Protein AF-A0A2E8H327-F1 (afdb_monomer)

Solvent-accessible surface area (backbone atoms only — not comparable to full-atom values): 10693 Å² total; per-residue (Å²): 87,37,30,34,28,35,49,50,24,67,76,55,77,66,47,61,82,95,78,70,57,65,51,62,40,60,39,72,96,78,55,37,32,22,38,46,54,34,49,52,43,49,68,71,33,84,46,74,40,55,36,37,25,28,28,58,66,37,70,60,56,49,58,66,39,56,86,71,74,58,49,77,44,82,29,92,54,34,88,62,20,52,13,49,41,49,30,47,35,63,71,66,51,61,91,75,48,43,26,41,30,44,36,54,34,51,31,61,61,47,51,49,65,59,53,36,52,46,51,54,51,34,72,78,36,61,81,28,32,35,31,38,23,41,96,93,40,78,35,50,46,42,33,35,16,45,91,45,50,68,63,51,56,66,43,62,47,70,44,61,70,64,65,54,52,67,74,41,46,93,42,51,46,78,42,84,48,100,53,74,24,28,74,44,62,56,59,33,57,67,45,46,56,54,65,72,74,108

Mean predicted aligned error: 4.11 Å

Sequence (198 aa):
MITAVLLAAGRSSRLGAAEDSKMLLPWGDADEPMVVGTVRRLLATAIDKVVVVIGHRADEVRCALAPTGVQVVLNPDFAHGLSTSIATGVRAAPEGTNGILFALADMPSVTTDTINRMCSTFAAHPSAIVAPVSRGRRGNPVLFSHGFRQQLLALEGDRGAGGLLARYAASVVEVEVDDDGIFTDVDTLQDYHKLRQS

Secondary structure (DSSP, 8-state):
-EEEEEEE----TTS-SSS--GGGSEETTTTEEHHHHHHHHHHTTT-SEEEEEEBTBHHHHHHHHGGG--EEEE-TTGGG-HHHHHHHHHHHSPTT--EEEEEETT-TT--HHHHHHHHHHHHH-TTSEEEEEETTEE-S-EEEEGGGHHHHHT--TT--THHHHHHTGGGEEEEE-S-GGGG----SHHHHHHHT--

Radius of gyration: 15.59 Å; Cα contacts (8 Å, |Δi|>4): 400; chains: 1; bounding box: 40×35×38 Å

pLDDT: mean 91.53, std 10.5, range [46.72, 98.75]

Structure (mmCIF, N/CA/C/O backbone):
data_AF-A0A2E8H327-F1
#
_entry.id   AF-A0A2E8H327-F1
#
loop_
_atom_site.group_PDB
_atom_site.id
_atom_site.type_symbol
_atom_site.label_atom_id
_atom_site.label_alt_id
_atom_site.label_comp_id
_atom_site.label_asym_id
_atom_site.label_entity_id
_atom_site.label_seq_id
_atom_site.pdbx_PDB_ins_code
_atom_site.Cartn_x
_atom_site.Cartn_y
_atom_site.Cartn_z
_atom_site.occupancy
_atom_site.B_iso_or_equiv
_atom_site.auth_seq_id
_atom_site.auth_comp_id
_atom_site.auth_asym_id
_atom_site.auth_atom_id
_atom_site.pdbx_PDB_model_num
ATOM 1 N N . MET A 1 1 ? -9.399 -9.228 10.620 1.00 95.88 1 MET A N 1
ATOM 2 C CA . MET A 1 1 ? -8.242 -9.359 9.720 1.00 95.88 1 MET A CA 1
ATOM 3 C C . MET A 1 1 ? -8.093 -8.099 8.878 1.00 95.88 1 MET A C 1
ATOM 5 O O . MET A 1 1 ? -9.088 -7.646 8.313 1.00 95.88 1 MET A O 1
ATOM 9 N N . ILE A 1 2 ? -6.887 -7.547 8.797 1.00 98.56 2 ILE A N 1
ATOM 10 C CA . ILE A 1 2 ? -6.496 -6.447 7.917 1.00 98.56 2 ILE A CA 1
ATOM 11 C C . ILE A 1 2 ? -5.597 -7.012 6.813 1.00 98.56 2 ILE A C 1
ATOM 13 O O . ILE A 1 2 ? -4.617 -7.706 7.078 1.00 98.56 2 ILE A O 1
ATOM 17 N N . THR A 1 3 ? -5.927 -6.712 5.560 1.00 98.75 3 THR A N 1
ATOM 18 C CA . THR A 1 3 ? -5.113 -7.077 4.395 1.00 98.75 3 THR A CA 1
ATOM 19 C C . THR A 1 3 ? -4.479 -5.822 3.817 1.00 98.75 3 THR A C 1
ATOM 21 O O . THR A 1 3 ? -5.191 -4.894 3.442 1.00 98.75 3 THR A O 1
ATOM 24 N N . ALA A 1 4 ? -3.155 -5.790 3.699 1.00 98.69 4 ALA A N 1
ATOM 25 C CA . ALA A 1 4 ? -2.484 -4.785 2.892 1.00 98.69 4 ALA A CA 1
ATOM 26 C C . ALA A 1 4 ? -2.516 -5.188 1.417 1.00 98.69 4 ALA A C 1
ATOM 28 O O . ALA A 1 4 ? -2.093 -6.283 1.049 1.00 98.69 4 ALA A O 1
ATOM 29 N N . VAL A 1 5 ? -2.998 -4.283 0.578 1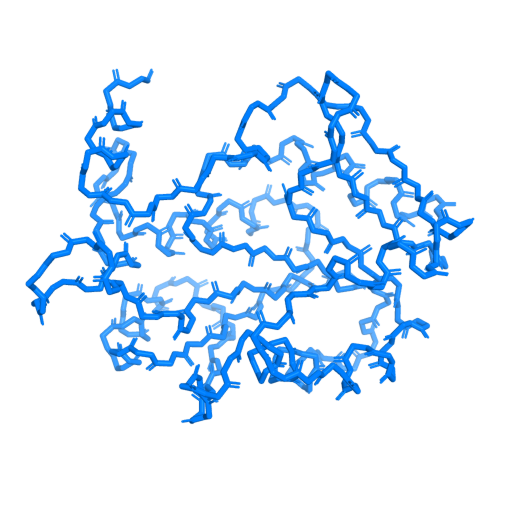.00 98.56 5 VAL A N 1
ATOM 30 C CA . VAL A 1 5 ? -2.863 -4.323 -0.872 1.00 98.56 5 VAL A CA 1
ATOM 31 C C . VAL A 1 5 ? -1.755 -3.345 -1.243 1.00 98.56 5 VAL A C 1
ATOM 33 O O . VAL A 1 5 ? -1.934 -2.129 -1.165 1.00 98.56 5 VAL A O 1
ATOM 36 N N . LEU A 1 6 ? -0.606 -3.882 -1.644 1.00 98.06 6 LEU A N 1
ATOM 37 C CA . LEU A 1 6 ? 0.512 -3.102 -2.150 1.00 98.06 6 LEU A CA 1
ATOM 38 C C . LEU A 1 6 ? 0.358 -2.905 -3.660 1.00 98.06 6 LEU A C 1
ATOM 40 O O . LEU A 1 6 ? 0.401 -3.866 -4.432 1.00 98.06 6 LEU A O 1
ATOM 44 N N . LEU A 1 7 ? 0.180 -1.657 -4.085 1.00 96.00 7 LEU A N 1
ATOM 45 C CA . LEU A 1 7 ? 0.048 -1.292 -5.491 1.00 96.00 7 LEU A CA 1
ATOM 46 C C . LEU A 1 7 ? 1.444 -1.098 -6.099 1.00 96.00 7 LEU A C 1
ATOM 48 O O . LEU A 1 7 ? 2.140 -0.134 -5.789 1.00 96.00 7 LEU A O 1
ATOM 52 N N . ALA A 1 8 ? 1.841 -2.032 -6.966 1.00 93.50 8 ALA A N 1
ATOM 53 C CA . ALA A 1 8 ? 3.155 -2.103 -7.613 1.00 93.50 8 ALA A CA 1
ATOM 54 C C . ALA A 1 8 ? 3.047 -2.278 -9.145 1.00 93.50 8 ALA A C 1
ATOM 56 O O . ALA A 1 8 ? 3.980 -2.726 -9.807 1.00 93.50 8 ALA A O 1
ATOM 57 N N . ALA A 1 9 ? 1.884 -1.959 -9.722 1.00 86.62 9 ALA A N 1
ATOM 58 C CA . ALA A 1 9 ? 1.586 -2.176 -11.139 1.00 86.62 9 ALA A CA 1
ATOM 59 C C . ALA A 1 9 ? 1.895 -0.967 -12.045 1.00 86.62 9 ALA A C 1
ATOM 61 O O . ALA A 1 9 ? 1.810 -1.082 -13.270 1.00 86.62 9 ALA A O 1
ATOM 62 N N . GLY A 1 10 ? 2.235 0.182 -11.450 1.00 80.12 10 GLY A N 1
ATOM 63 C CA . GLY A 1 10 ? 2.427 1.454 -12.146 1.00 80.12 10 GLY A CA 1
ATOM 64 C C . GLY A 1 10 ? 3.629 1.475 -13.096 1.00 80.12 10 GLY A C 1
ATOM 65 O O . GLY A 1 10 ? 4.630 0.790 -12.892 1.00 80.12 10 GLY A O 1
ATOM 66 N N . ARG A 1 11 ? 3.536 2.305 -14.141 1.00 71.06 11 ARG A N 1
ATOM 67 C CA . ARG A 1 11 ? 4.630 2.541 -15.097 1.00 71.06 11 ARG A CA 1
ATOM 68 C C . ARG A 1 11 ? 5.597 3.579 -14.526 1.00 71.06 11 ARG A C 1
ATOM 70 O O . ARG A 1 11 ? 5.170 4.646 -14.099 1.00 71.06 11 ARG A O 1
ATOM 77 N N . SER A 1 12 ? 6.898 3.318 -14.589 1.00 64.69 12 SER A N 1
ATOM 78 C CA . SER A 1 12 ? 7.964 4.250 -14.174 1.00 64.69 12 SER A CA 1
ATOM 79 C C . SER A 1 12 ? 8.231 5.351 -15.212 1.00 64.69 12 SER A C 1
ATOM 81 O O . SER A 1 12 ? 9.373 5.722 -15.459 1.00 64.69 12 SER A O 1
ATOM 83 N N . SER A 1 13 ? 7.184 5.876 -15.856 1.00 62.56 13 SER A N 1
ATOM 84 C CA . SER A 1 13 ? 7.289 6.747 -17.039 1.00 62.56 13 SER A CA 1
ATOM 85 C C . SER A 1 13 ? 8.073 8.044 -16.803 1.00 62.56 13 SER A C 1
ATOM 87 O O . SER A 1 13 ? 8.623 8.593 -17.754 1.00 62.56 13 SER A O 1
ATOM 89 N N . ARG A 1 14 ? 8.149 8.515 -15.552 1.00 62.28 14 ARG A N 1
ATOM 90 C CA . ARG A 1 14 ? 8.838 9.751 -15.142 1.00 62.28 14 ARG A CA 1
ATOM 91 C C . ARG A 1 14 ? 10.292 9.556 -14.686 1.00 62.28 14 ARG A C 1
ATOM 93 O O . ARG A 1 14 ? 11.009 10.542 -14.558 1.00 62.28 14 ARG A O 1
ATOM 100 N N . LEU A 1 15 ? 10.760 8.315 -14.520 1.00 58.22 15 LEU A N 1
ATOM 101 C CA . LEU A 1 15 ? 12.156 8.019 -14.161 1.00 58.22 15 LEU A CA 1
ATOM 102 C C . LEU A 1 15 ? 13.129 8.077 -15.351 1.00 58.22 15 LEU A C 1
ATOM 104 O O . LEU A 1 15 ? 14.334 8.075 -15.135 1.00 58.22 15 LEU A O 1
ATOM 108 N N . GLY A 1 16 ? 12.625 8.224 -16.582 1.00 47.22 16 GLY A N 1
ATOM 109 C CA . GLY A 1 16 ? 13.449 8.298 -17.791 1.00 47.22 16 GLY A CA 1
ATOM 110 C C . GLY A 1 16 ? 13.976 6.926 -18.239 1.00 47.22 16 GLY A C 1
ATOM 111 O O . GLY A 1 16 ? 14.383 6.108 -17.430 1.00 47.22 16 GLY A O 1
ATOM 112 N N . ALA A 1 17 ? 13.906 6.680 -19.551 1.00 46.72 17 ALA A N 1
ATOM 113 C CA . ALA A 1 17 ? 14.478 5.545 -20.291 1.00 46.72 17 ALA A CA 1
ATOM 114 C C . ALA A 1 17 ? 14.387 4.137 -19.645 1.00 46.72 17 ALA A C 1
ATOM 116 O O . ALA A 1 17 ? 15.373 3.552 -19.222 1.00 46.72 17 ALA A O 1
ATOM 117 N N . ALA A 1 18 ? 13.177 3.575 -19.698 1.00 46.72 18 ALA A N 1
ATOM 118 C CA . ALA A 1 18 ? 12.841 2.281 -20.316 1.00 46.72 18 ALA A CA 1
ATOM 119 C C . ALA A 1 18 ? 13.489 0.947 -19.875 1.00 46.72 18 ALA A C 1
ATOM 121 O O . ALA A 1 18 ? 12.934 -0.077 -20.271 1.00 46.72 18 ALA A O 1
ATOM 122 N N . GLU A 1 19 ? 14.549 0.894 -19.069 1.00 51.69 19 GLU A N 1
ATOM 123 C CA . GLU A 1 19 ? 15.178 -0.398 -18.733 1.00 51.69 19 GLU A CA 1
ATOM 124 C C . GLU A 1 19 ? 14.950 -0.858 -17.292 1.00 51.69 19 GLU A C 1
ATOM 126 O O . GLU A 1 19 ? 14.852 -2.063 -17.084 1.00 51.69 19 GLU A O 1
ATOM 131 N N . ASP A 1 20 ? 14.689 0.035 -16.326 1.00 58.75 20 ASP A N 1
ATOM 132 C CA . ASP A 1 20 ? 14.484 -0.333 -14.916 1.00 58.75 20 ASP A CA 1
ATOM 133 C C . ASP A 1 20 ? 13.106 0.066 -14.358 1.00 58.75 20 ASP A C 1
ATOM 135 O O . ASP A 1 20 ? 12.739 1.239 -14.292 1.00 58.75 20 ASP A O 1
ATOM 139 N N . SER A 1 21 ? 12.307 -0.928 -13.937 1.00 71.56 21 SER A N 1
ATOM 140 C CA . SER A 1 21 ? 11.115 -0.671 -13.122 1.00 71.56 21 SER A CA 1
ATOM 141 C C . SER A 1 21 ? 11.558 -0.084 -11.791 1.00 71.56 21 SER A C 1
ATOM 143 O O . SER A 1 21 ? 12.379 -0.673 -11.093 1.00 71.56 21 SER A O 1
ATOM 145 N N . LYS A 1 22 ? 10.951 1.035 -11.389 1.00 80.12 22 LYS A N 1
ATOM 146 C CA . LYS A 1 22 ? 11.223 1.697 -10.102 1.00 80.12 22 LYS A CA 1
ATOM 147 C C . LYS A 1 22 ? 11.066 0.769 -8.898 1.00 80.12 22 LYS A C 1
ATOM 149 O O . LYS A 1 22 ? 11.746 0.928 -7.895 1.00 80.12 22 LYS A O 1
ATOM 154 N N . MET A 1 23 ? 10.203 -0.237 -9.042 1.00 86.44 23 MET A N 1
ATOM 155 C CA . MET A 1 23 ? 9.978 -1.301 -8.064 1.00 86.44 23 MET A CA 1
ATOM 156 C C . MET A 1 23 ? 11.239 -2.136 -7.794 1.00 86.44 23 MET A C 1
ATOM 158 O O . MET A 1 23 ? 11.372 -2.699 -6.710 1.00 86.44 23 MET A O 1
ATOM 162 N N . LEU A 1 24 ? 12.132 -2.233 -8.783 1.00 89.25 24 LEU A N 1
ATOM 163 C CA . LEU A 1 24 ? 13.354 -3.036 -8.764 1.00 89.25 24 LEU A CA 1
ATOM 164 C C . LEU A 1 24 ? 14.605 -2.231 -8.399 1.00 89.25 24 LEU A C 1
ATOM 166 O O . LEU A 1 24 ? 15.667 -2.826 -8.238 1.00 89.25 24 LEU A O 1
ATOM 170 N N . LEU A 1 25 ? 14.492 -0.909 -8.234 1.00 89.19 25 LEU A N 1
ATOM 171 C CA . LEU A 1 25 ? 15.620 -0.096 -7.788 1.00 89.19 25 LEU A CA 1
ATOM 172 C C . LEU A 1 25 ? 16.037 -0.508 -6.364 1.00 89.19 25 LEU A C 1
ATOM 174 O O . LEU A 1 25 ? 15.155 -0.671 -5.514 1.00 89.19 25 LEU A O 1
ATOM 178 N N . PRO A 1 26 ? 17.348 -0.647 -6.086 1.00 88.94 26 PRO A N 1
ATOM 179 C CA . PRO A 1 26 ? 17.857 -0.914 -4.742 1.00 88.94 26 PRO A CA 1
ATOM 180 C C . PRO A 1 26 ? 17.402 0.158 -3.752 1.00 88.94 26 PRO A C 1
ATOM 182 O O . PRO A 1 26 ? 17.466 1.343 -4.069 1.00 88.94 26 PRO A O 1
ATOM 185 N N . TRP A 1 27 ? 16.962 -0.205 -2.555 1.00 85.62 27 TRP A N 1
ATOM 186 C CA . TRP A 1 27 ? 16.473 0.749 -1.566 1.00 85.62 27 TRP A CA 1
ATOM 187 C C . TRP A 1 27 ? 16.961 0.434 -0.153 1.00 85.62 27 TRP A C 1
ATOM 189 O O . TRP A 1 27 ? 16.906 -0.710 0.300 1.00 85.62 27 TRP A O 1
ATOM 199 N N . GLY A 1 28 ? 17.341 1.488 0.576 1.00 78.88 28 GLY A N 1
ATOM 200 C CA . GLY A 1 28 ? 17.875 1.394 1.934 1.00 78.88 28 GLY A CA 1
ATOM 201 C C . GLY A 1 28 ? 19.244 0.712 1.995 1.00 78.88 28 GLY A C 1
ATOM 202 O O . GLY A 1 28 ? 19.862 0.427 0.972 1.00 78.88 28 GLY A O 1
ATOM 203 N N . ASP A 1 29 ? 19.703 0.427 3.212 1.00 75.62 29 ASP A N 1
ATOM 204 C CA . ASP A 1 29 ? 21.065 -0.072 3.460 1.00 75.62 29 ASP A CA 1
ATOM 205 C C . ASP A 1 29 ? 21.315 -1.498 2.952 1.00 75.62 29 ASP A C 1
ATOM 207 O O . ASP A 1 29 ? 22.456 -1.902 2.749 1.00 75.62 29 ASP A O 1
ATOM 211 N N . ALA A 1 30 ? 20.249 -2.277 2.754 1.00 76.50 30 ALA A N 1
ATOM 212 C CA . ALA A 1 30 ? 20.338 -3.650 2.267 1.00 76.50 30 ALA A CA 1
ATOM 213 C C . ALA A 1 30 ? 20.465 -3.748 0.734 1.00 76.50 30 ALA A C 1
ATOM 215 O O . ALA A 1 30 ? 20.603 -4.860 0.226 1.00 76.50 30 ALA A O 1
ATOM 216 N N . ASP A 1 31 ? 20.367 -2.619 0.011 1.00 83.00 31 ASP A N 1
ATOM 217 C CA . ASP A 1 31 ? 20.338 -2.545 -1.459 1.00 83.00 31 ASP A CA 1
ATOM 218 C C . ASP A 1 31 ? 19.338 -3.544 -2.097 1.00 83.00 31 ASP A C 1
ATOM 220 O O . ASP A 1 31 ? 19.520 -4.041 -3.210 1.00 83.00 31 ASP A O 1
ATOM 224 N N . GLU A 1 32 ? 18.239 -3.844 -1.397 1.00 88.00 32 GLU A N 1
ATOM 225 C CA . GLU A 1 32 ? 17.199 -4.742 -1.899 1.00 88.00 32 GLU A CA 1
ATOM 226 C C . GLU A 1 32 ? 16.202 -4.004 -2.801 1.00 88.00 32 GLU A C 1
ATOM 228 O O . GLU A 1 32 ? 16.008 -2.799 -2.629 1.00 88.00 32 GLU A O 1
ATOM 233 N N . PRO A 1 33 ? 15.513 -4.691 -3.733 1.00 92.62 33 PRO A N 1
ATOM 234 C CA . PRO A 1 33 ? 14.479 -4.061 -4.547 1.00 92.62 33 PRO A CA 1
ATOM 235 C C . PRO A 1 33 ? 13.445 -3.322 -3.689 1.00 92.62 33 PRO A C 1
ATOM 237 O O . PRO A 1 33 ? 12.890 -3.897 -2.751 1.00 92.62 33 PRO A 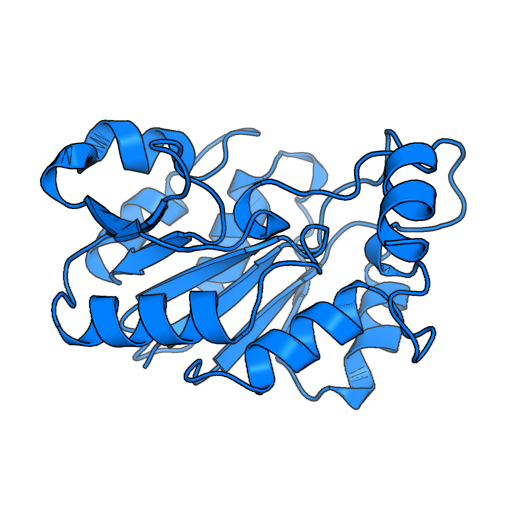O 1
ATOM 240 N N . MET A 1 34 ? 13.139 -2.071 -4.036 1.00 91.62 34 MET A N 1
ATOM 241 C CA . MET A 1 34 ? 12.208 -1.204 -3.303 1.00 91.62 34 MET A CA 1
ATOM 242 C C . MET A 1 34 ? 10.889 -1.903 -2.949 1.00 91.62 34 MET A C 1
ATOM 244 O O . MET A 1 34 ? 10.427 -1.830 -1.811 1.00 91.62 34 MET A O 1
ATOM 248 N N . VAL A 1 35 ? 10.311 -2.646 -3.897 1.00 94.06 35 VAL A N 1
ATOM 249 C CA . VAL A 1 35 ? 9.068 -3.399 -3.679 1.00 94.06 35 VAL A CA 1
ATOM 250 C C . VAL A 1 35 ? 9.211 -4.472 -2.593 1.00 94.06 35 VAL A C 1
ATOM 252 O O . VAL A 1 35 ? 8.286 -4.679 -1.810 1.00 94.06 35 VAL A O 1
ATOM 255 N N . VAL A 1 36 ? 10.372 -5.127 -2.505 1.00 95.12 36 VAL A N 1
ATOM 256 C CA . VAL A 1 36 ? 10.672 -6.154 -1.496 1.00 95.12 36 VAL A CA 1
ATOM 257 C C . VAL A 1 36 ? 10.812 -5.506 -0.122 1.00 95.12 36 VAL A C 1
ATOM 259 O O . VAL A 1 36 ? 10.195 -5.983 0.832 1.00 95.12 36 VAL A O 1
ATOM 262 N N . GLY A 1 37 ? 11.535 -4.386 -0.031 1.00 93.12 37 GLY A N 1
ATOM 263 C CA . GLY A 1 37 ? 11.671 -3.630 1.215 1.00 93.12 37 GLY A CA 1
ATOM 264 C C . GLY A 1 37 ? 10.324 -3.142 1.753 1.00 93.12 37 GLY A C 1
ATOM 265 O O . GLY A 1 37 ? 10.021 -3.320 2.934 1.00 93.12 37 GLY A O 1
ATOM 266 N N . THR A 1 38 ? 9.460 -2.611 0.883 1.00 94.50 38 THR A N 1
ATOM 267 C CA . THR A 1 38 ? 8.103 -2.189 1.266 1.00 94.50 38 THR A CA 1
ATOM 268 C C . THR A 1 38 ? 7.242 -3.372 1.723 1.00 94.50 38 THR A C 1
ATOM 270 O O . THR A 1 38 ? 6.543 -3.271 2.732 1.00 94.50 38 THR A O 1
ATOM 273 N N . VAL A 1 39 ? 7.326 -4.530 1.055 1.00 96.94 39 VAL A N 1
ATOM 274 C CA . VAL A 1 39 ? 6.646 -5.756 1.510 1.00 96.94 39 VAL A CA 1
ATOM 275 C C . VAL A 1 39 ? 7.137 -6.194 2.887 1.00 96.94 39 VAL A C 1
ATOM 277 O O . VAL A 1 39 ? 6.319 -6.491 3.754 1.00 96.94 39 VAL A O 1
ATOM 280 N N . ARG A 1 40 ? 8.453 -6.214 3.121 1.00 95.25 40 ARG A N 1
ATOM 281 C CA . ARG A 1 40 ? 9.018 -6.601 4.421 1.00 95.25 40 ARG A CA 1
ATOM 282 C C . ARG A 1 40 ? 8.577 -5.667 5.539 1.00 95.25 40 ARG A C 1
ATOM 284 O O . ARG A 1 40 ? 8.242 -6.149 6.617 1.00 95.25 40 ARG A O 1
ATOM 291 N N . ARG A 1 41 ? 8.500 -4.358 5.277 1.00 94.62 41 ARG A N 1
ATOM 292 C CA . ARG A 1 41 ? 7.929 -3.392 6.228 1.00 94.62 41 ARG A CA 1
ATOM 293 C C . ARG A 1 41 ? 6.476 -3.715 6.556 1.00 94.62 41 ARG A C 1
ATOM 295 O O . ARG A 1 41 ? 6.138 -3.768 7.730 1.00 94.62 41 ARG A O 1
ATOM 302 N N . LEU A 1 42 ? 5.638 -4.000 5.557 1.00 97.75 42 LEU A N 1
ATOM 303 C CA . LEU A 1 42 ? 4.248 -4.406 5.798 1.00 97.75 42 LEU A CA 1
ATOM 304 C C . LEU A 1 42 ? 4.162 -5.699 6.626 1.00 97.75 42 LEU A C 1
ATOM 306 O O . LEU A 1 42 ? 3.369 -5.770 7.559 1.00 97.75 42 LEU A O 1
ATOM 310 N N . LEU A 1 43 ? 5.001 -6.697 6.338 1.00 97.75 43 LEU A N 1
ATOM 311 C CA . LEU A 1 43 ? 5.050 -7.956 7.093 1.00 97.75 43 LEU A CA 1
ATOM 312 C C . LEU A 1 43 ? 5.537 -7.785 8.543 1.00 97.75 43 LEU A C 1
ATOM 314 O O . LEU A 1 43 ? 5.229 -8.620 9.386 1.00 97.75 43 LEU A O 1
ATOM 318 N N . ALA A 1 44 ? 6.273 -6.714 8.842 1.00 97.25 44 ALA A N 1
ATOM 319 C CA . ALA A 1 44 ? 6.751 -6.380 10.184 1.00 97.25 44 ALA A CA 1
ATOM 320 C C . ALA A 1 44 ? 5.735 -5.567 11.018 1.00 97.25 44 ALA A C 1
ATOM 322 O O . ALA A 1 44 ? 6.091 -5.003 12.054 1.00 97.25 44 ALA A O 1
ATOM 323 N N . THR A 1 45 ? 4.480 -5.469 10.571 1.00 98.38 45 THR A N 1
ATOM 324 C CA . THR A 1 45 ? 3.411 -4.699 11.233 1.00 98.38 45 THR A CA 1
ATOM 325 C C . THR A 1 45 ? 2.259 -5.604 11.670 1.00 98.38 45 THR A C 1
ATOM 327 O O . THR A 1 45 ? 2.270 -6.807 11.434 1.00 98.38 45 THR A O 1
ATOM 330 N N . ALA A 1 46 ? 1.223 -5.020 12.273 1.00 97.94 46 ALA A N 1
ATOM 331 C CA . ALA A 1 46 ? -0.022 -5.697 12.641 1.00 97.94 46 ALA A CA 1
ATOM 332 C C . ALA A 1 46 ? -0.916 -6.098 11.440 1.00 97.94 46 ALA A C 1
ATOM 334 O O . ALA A 1 46 ? -2.081 -6.449 11.627 1.00 97.94 46 ALA A O 1
ATOM 335 N N . ILE A 1 47 ? -0.409 -6.023 10.205 1.00 98.50 47 ILE A N 1
ATOM 336 C CA . ILE A 1 47 ? -1.097 -6.499 9.003 1.00 98.50 47 ILE A CA 1
ATOM 337 C C . ILE A 1 47 ? -1.087 -8.032 8.968 1.00 98.50 47 ILE A C 1
ATOM 339 O O . ILE A 1 47 ? -0.036 -8.661 9.016 1.00 98.50 47 ILE A O 1
ATOM 343 N N . ASP A 1 48 ? -2.259 -8.644 8.796 1.00 98.38 48 ASP A N 1
ATOM 344 C CA . ASP A 1 48 ? -2.389 -10.106 8.795 1.00 98.38 48 ASP A CA 1
ATOM 345 C C . ASP A 1 48 ? -1.991 -10.750 7.457 1.00 98.38 48 ASP A C 1
ATOM 347 O O . ASP A 1 48 ? -1.535 -11.897 7.403 1.00 98.38 48 ASP A O 1
ATOM 351 N N . LYS A 1 49 ? -2.248 -10.050 6.344 1.00 98.19 49 LYS A N 1
ATOM 352 C CA . LYS A 1 49 ? -2.024 -10.543 4.977 1.00 98.19 49 LYS A CA 1
ATOM 353 C C . LYS A 1 49 ? -1.521 -9.432 4.074 1.00 98.19 49 LYS A C 1
ATOM 355 O O . LYS A 1 49 ? -2.055 -8.329 4.102 1.00 98.19 49 LYS A O 1
ATOM 360 N N . VAL A 1 50 ? -0.561 -9.756 3.213 1.00 98.69 50 VAL A N 1
ATOM 361 C CA . VAL A 1 50 ? -0.052 -8.853 2.176 1.00 98.69 50 VAL A CA 1
ATOM 362 C C . VAL A 1 50 ? -0.359 -9.447 0.804 1.00 98.69 50 VAL A C 1
ATOM 364 O O . VAL A 1 50 ? -0.001 -10.589 0.513 1.00 98.69 50 VAL A O 1
ATOM 367 N N . VAL A 1 51 ? -1.029 -8.656 -0.028 1.00 98.69 51 VAL A N 1
ATOM 368 C CA . VAL A 1 51 ? -1.290 -8.924 -1.442 1.00 98.69 51 VAL A CA 1
ATOM 369 C C . VAL A 1 51 ? -0.570 -7.859 -2.254 1.00 98.69 51 VAL A C 1
ATOM 371 O O . VAL A 1 51 ? -0.812 -6.669 -2.067 1.00 98.69 51 VAL A O 1
ATOM 374 N N . VAL A 1 52 ? 0.294 -8.266 -3.177 1.00 98.50 52 VAL A N 1
ATOM 375 C CA . VAL A 1 52 ? 0.996 -7.350 -4.079 1.00 98.50 52 VAL A CA 1
ATOM 376 C C . VAL A 1 52 ? 0.356 -7.413 -5.456 1.00 98.50 52 VAL A C 1
ATOM 378 O O . VAL A 1 52 ? 0.284 -8.480 -6.068 1.00 98.50 52 VAL A O 1
ATOM 381 N N . VAL A 1 53 ? -0.109 -6.267 -5.946 1.00 98.12 53 VAL A N 1
ATOM 382 C CA . VAL A 1 53 ? -0.670 -6.128 -7.292 1.00 98.12 53 VAL A CA 1
ATOM 383 C C . VAL A 1 53 ? 0.425 -5.633 -8.225 1.00 98.12 53 VAL A C 1
ATOM 385 O O . VAL A 1 53 ? 0.906 -4.511 -8.077 1.00 98.12 53 VAL A O 1
ATOM 388 N N . ILE A 1 54 ? 0.800 -6.465 -9.190 1.00 96.62 54 ILE A N 1
ATOM 389 C CA . ILE A 1 54 ? 1.860 -6.193 -10.168 1.00 96.62 54 ILE A CA 1
ATOM 390 C C . ILE A 1 54 ? 1.272 -5.988 -11.567 1.00 96.62 54 ILE A C 1
ATOM 392 O O . ILE A 1 54 ? 0.151 -6.407 -11.846 1.00 96.62 54 ILE A O 1
ATOM 396 N N . GLY A 1 55 ? 2.029 -5.348 -12.456 1.00 93.38 55 GLY A N 1
ATOM 397 C CA . GLY A 1 55 ? 1.594 -5.027 -13.817 1.00 93.38 55 GLY A CA 1
ATOM 398 C C . GLY A 1 55 ? 2.794 -4.873 -14.738 1.00 93.38 55 GLY A C 1
ATOM 399 O O . GLY A 1 55 ? 3.284 -5.851 -15.298 1.00 93.38 55 GL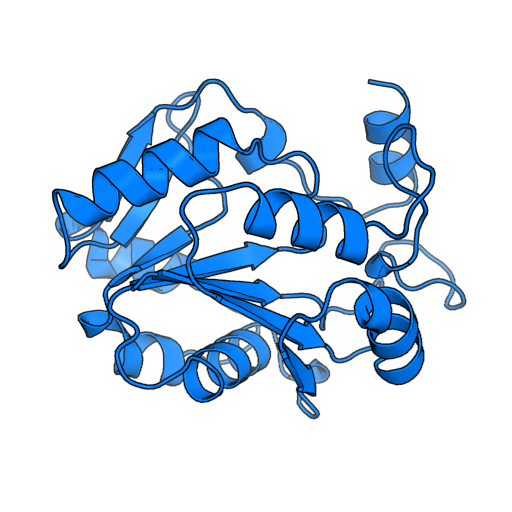Y A O 1
ATOM 400 N N . HIS A 1 56 ? 3.313 -3.655 -14.867 1.00 89.19 56 HIS A N 1
ATOM 401 C CA . HIS A 1 56 ? 4.525 -3.416 -15.648 1.00 89.19 56 HIS A CA 1
ATOM 402 C C . HIS A 1 56 ? 5.718 -4.263 -15.146 1.00 89.19 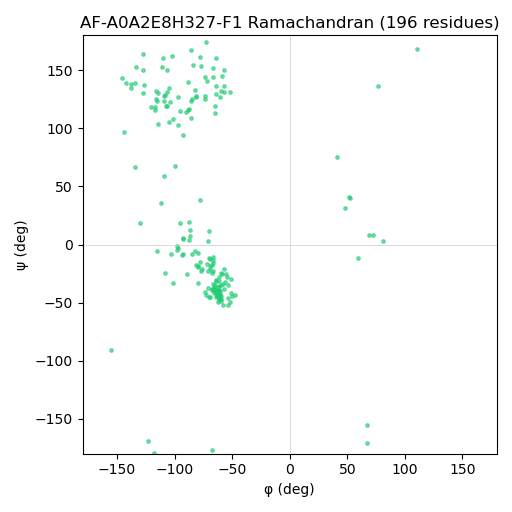56 HIS A C 1
ATOM 404 O O . HIS A 1 56 ? 5.989 -4.294 -13.947 1.00 89.19 56 HIS A O 1
ATOM 410 N N . ARG A 1 57 ? 6.419 -4.953 -16.064 1.00 89.62 57 ARG A N 1
ATOM 411 C CA . ARG A 1 57 ? 7.522 -5.900 -15.771 1.00 89.62 57 ARG A CA 1
ATOM 412 C C . ARG A 1 57 ? 7.153 -6.971 -14.730 1.00 89.62 57 ARG A C 1
ATOM 414 O O . ARG A 1 57 ? 7.945 -7.306 -13.852 1.00 89.62 57 ARG A O 1
ATOM 421 N N . ALA A 1 58 ? 5.931 -7.500 -14.825 1.00 92.69 58 ALA A N 1
ATOM 422 C CA . ALA A 1 58 ? 5.367 -8.440 -13.860 1.00 92.69 58 ALA A CA 1
ATOM 423 C C . ALA A 1 58 ? 6.277 -9.630 -13.518 1.00 92.69 58 ALA A C 1
ATOM 425 O O . ALA A 1 58 ? 6.400 -9.961 -12.343 1.00 92.69 58 ALA A O 1
ATOM 426 N N . ASP A 1 59 ? 6.914 -10.265 -14.503 1.00 93.88 59 ASP A N 1
ATOM 427 C CA . ASP A 1 59 ? 7.729 -11.465 -14.262 1.00 93.88 59 ASP A CA 1
ATOM 428 C C . ASP A 1 59 ? 8.950 -11.168 -13.386 1.00 93.88 59 ASP A C 1
ATOM 430 O O . ASP A 1 59 ? 9.261 -11.915 -12.460 1.00 93.88 59 ASP A O 1
ATOM 434 N N . GLU A 1 60 ? 9.591 -10.027 -13.611 1.00 93.56 60 GLU A N 1
ATOM 435 C CA . GLU A 1 60 ? 10.781 -9.606 -12.875 1.00 93.56 60 GLU A CA 1
ATOM 436 C C . GLU A 1 60 ? 10.426 -9.170 -11.454 1.00 93.56 60 GLU A C 1
ATOM 438 O O . GLU A 1 60 ? 11.059 -9.596 -10.487 1.00 93.56 60 GLU A O 1
ATOM 443 N N . 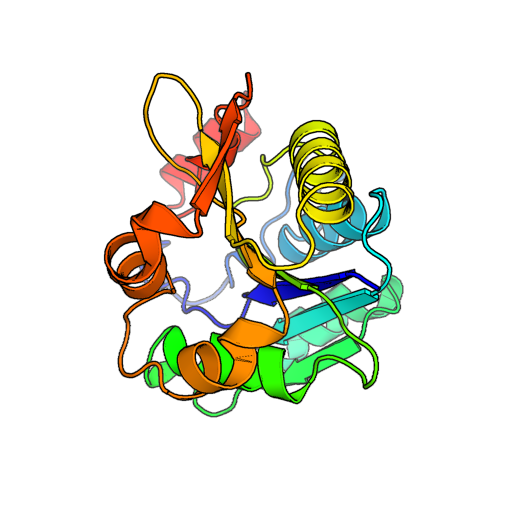VAL A 1 61 ? 9.343 -8.398 -11.309 1.00 94.06 61 VAL A N 1
ATOM 444 C CA . VAL A 1 61 ? 8.805 -8.016 -9.996 1.00 94.06 61 VAL A CA 1
ATOM 445 C C . VAL A 1 61 ? 8.354 -9.254 -9.216 1.00 94.06 61 VAL A C 1
ATOM 447 O O . VAL A 1 61 ? 8.632 -9.369 -8.023 1.00 94.06 61 VAL A O 1
ATOM 450 N N . ARG A 1 62 ? 7.715 -10.226 -9.876 1.00 96.31 62 ARG A N 1
ATOM 451 C CA . ARG A 1 62 ? 7.332 -11.505 -9.265 1.00 96.31 62 ARG A CA 1
ATOM 452 C C . ARG A 1 62 ? 8.556 -12.291 -8.802 1.00 96.31 62 ARG A C 1
ATOM 454 O O . ARG A 1 62 ? 8.531 -12.818 -7.693 1.00 96.31 62 ARG A O 1
ATOM 461 N N . CYS A 1 63 ? 9.604 -12.360 -9.620 1.00 96.00 63 CYS A N 1
ATOM 462 C CA . CYS A 1 63 ? 10.851 -13.036 -9.268 1.00 96.00 63 CYS A CA 1
ATOM 463 C C . CYS A 1 63 ? 11.495 -12.403 -8.027 1.00 96.00 63 CYS A C 1
ATOM 465 O O . CYS A 1 63 ? 11.849 -13.119 -7.092 1.00 96.00 63 CYS A O 1
ATOM 467 N N . ALA A 1 64 ? 11.573 -11.070 -7.976 1.00 95.00 64 ALA A N 1
ATOM 468 C CA . ALA A 1 64 ? 12.099 -10.343 -6.821 1.00 95.00 64 ALA A CA 1
ATOM 469 C C . ALA A 1 64 ? 11.272 -10.581 -5.544 1.00 95.00 64 ALA A C 1
ATOM 471 O O . ALA A 1 64 ? 11.827 -10.673 -4.452 1.00 95.00 64 ALA A O 1
ATOM 472 N N . LEU A 1 65 ? 9.948 -10.713 -5.671 1.00 96.75 65 LEU A N 1
ATOM 473 C CA . LEU A 1 65 ? 9.034 -10.931 -4.547 1.00 96.75 65 LEU A CA 1
ATOM 474 C C . LEU A 1 65 ? 8.982 -12.377 -4.047 1.00 96.75 65 LEU A C 1
ATOM 476 O O . LEU A 1 65 ? 8.546 -12.591 -2.915 1.00 96.75 65 LEU A O 1
ATOM 480 N N . ALA A 1 66 ? 9.416 -13.365 -4.834 1.00 96.69 66 ALA A N 1
ATOM 481 C CA . ALA A 1 66 ? 9.310 -14.782 -4.480 1.00 96.69 66 ALA A CA 1
ATOM 482 C C . ALA A 1 66 ? 9.853 -15.129 -3.071 1.00 96.69 66 ALA A C 1
ATOM 484 O O . ALA A 1 66 ? 9.160 -15.844 -2.343 1.00 96.69 66 ALA A O 1
ATOM 485 N N . PRO A 1 67 ? 11.000 -14.582 -2.607 1.00 95.75 67 PRO A N 1
ATOM 486 C CA . PRO A 1 67 ? 11.524 -14.860 -1.267 1.00 95.75 67 PRO A CA 1
ATOM 487 C C . PRO A 1 67 ? 10.662 -14.325 -0.112 1.00 95.75 67 PRO A C 1
ATOM 489 O O . PRO A 1 67 ? 10.864 -14.726 1.029 1.00 95.75 67 PRO A O 1
ATOM 492 N N . THR A 1 68 ? 9.726 -13.405 -0.372 1.00 96.38 68 THR A N 1
ATOM 493 C CA . THR A 1 68 ? 8.871 -12.809 0.673 1.00 96.38 68 THR A CA 1
ATOM 494 C C . THR A 1 68 ? 7.680 -13.690 1.057 1.00 96.38 68 THR A C 1
ATOM 496 O O . THR A 1 68 ? 7.075 -13.468 2.102 1.00 96.38 68 THR A O 1
ATOM 499 N N . GLY A 1 69 ? 7.318 -14.670 0.219 1.00 96.56 69 GLY A N 1
ATOM 500 C CA . GLY A 1 69 ? 6.188 -15.576 0.461 1.00 96.56 69 GLY A CA 1
ATOM 501 C C . GLY A 1 69 ? 4.797 -14.929 0.393 1.00 96.56 69 GLY A C 1
ATOM 502 O O . GLY A 1 69 ? 3.810 -15.578 0.739 1.00 96.56 69 GLY A O 1
ATOM 503 N N . VAL A 1 70 ? 4.688 -13.667 -0.036 1.00 98.00 70 VAL A N 1
ATOM 504 C CA . VAL A 1 70 ? 3.400 -12.962 -0.137 1.00 98.00 70 VAL A CA 1
ATOM 505 C C . VAL A 1 70 ? 2.606 -13.369 -1.375 1.00 98.00 70 VAL A C 1
ATOM 507 O O . VAL A 1 70 ? 3.145 -13.877 -2.359 1.00 98.00 70 VAL A O 1
ATOM 510 N N . GLN A 1 71 ? 1.301 -13.099 -1.356 1.00 98.06 71 GLN A N 1
ATOM 511 C CA . GLN A 1 71 ? 0.444 -13.325 -2.513 1.00 98.06 71 GLN A CA 1
ATOM 512 C C . GLN A 1 71 ? 0.712 -12.257 -3.580 1.00 98.06 71 GLN A C 1
ATOM 514 O O . GLN A 1 71 ? 0.579 -11.065 -3.314 1.00 98.06 71 GLN A O 1
ATOM 519 N N . VAL A 1 72 ? 1.037 -12.680 -4.803 1.00 98.44 72 VAL A N 1
ATOM 520 C CA . VAL A 1 72 ? 1.329 -11.777 -5.929 1.00 98.44 72 VAL A CA 1
ATOM 521 C C . VAL A 1 72 ? 0.309 -11.975 -7.047 1.00 98.44 72 VAL A C 1
ATOM 523 O O . VAL A 1 72 ? 0.240 -13.051 -7.648 1.00 98.44 72 VAL A O 1
ATOM 526 N N . VAL A 1 73 ? -0.446 -10.923 -7.365 1.00 98.25 73 VAL A N 1
ATOM 527 C CA . VAL A 1 73 ? -1.529 -10.943 -8.358 1.00 98.25 73 VAL A CA 1
ATOM 528 C C . VAL A 1 73 ? -1.210 -10.013 -9.520 1.00 98.25 73 VAL A C 1
ATOM 530 O O . VAL A 1 73 ? -0.821 -8.865 -9.325 1.00 98.25 73 VAL A O 1
ATOM 533 N N . LEU A 1 74 ? -1.383 -10.519 -10.741 1.00 97.69 74 LEU A N 1
ATOM 534 C CA . LEU A 1 74 ? -1.217 -9.738 -11.962 1.00 97.69 74 LEU A CA 1
ATOM 535 C C . LEU A 1 74 ? -2.482 -8.920 -12.241 1.00 97.69 74 LEU A C 1
ATOM 537 O O . LEU A 1 74 ? -3.571 -9.483 -12.317 1.00 97.69 74 LEU A O 1
ATOM 541 N N . ASN A 1 75 ? -2.320 -7.616 -12.448 1.00 96.88 75 ASN A N 1
ATOM 542 C CA . ASN A 1 75 ? -3.317 -6.765 -13.080 1.00 96.88 75 ASN A CA 1
ATOM 543 C C . ASN A 1 75 ? -2.963 -6.615 -14.573 1.00 96.88 75 ASN A C 1
ATOM 545 O O . ASN A 1 75 ? -2.047 -5.851 -14.887 1.00 96.88 75 ASN A O 1
ATOM 549 N N . PRO A 1 76 ? -3.650 -7.310 -15.497 1.00 93.00 76 PRO A N 1
ATOM 550 C CA . PRO A 1 76 ? -3.396 -7.159 -16.931 1.00 93.00 76 PRO A CA 1
ATOM 551 C C . PRO A 1 76 ? -3.807 -5.770 -17.449 1.00 93.00 76 PRO A C 1
ATOM 553 O O . PRO A 1 76 ? -3.230 -5.277 -18.414 1.00 93.00 76 PRO A O 1
ATOM 556 N N . ASP A 1 77 ? -4.742 -5.109 -16.765 1.00 92.44 77 ASP A N 1
ATOM 557 C CA . ASP A 1 77 ? -5.332 -3.827 -17.151 1.00 92.44 77 ASP A CA 1
ATOM 558 C C . ASP A 1 77 ? -4.642 -2.624 -16.495 1.00 92.44 77 ASP A C 1
ATOM 560 O O . ASP A 1 77 ? -5.198 -1.528 -16.469 1.00 92.44 77 ASP A O 1
ATOM 564 N N . PHE A 1 78 ? -3.417 -2.787 -15.978 1.00 88.00 78 PHE A N 1
ATOM 565 C CA . PHE A 1 78 ? -2.692 -1.730 -15.255 1.00 88.00 78 PHE A CA 1
ATOM 566 C C . PHE A 1 78 ? -2.537 -0.423 -16.050 1.00 88.00 78 PHE A C 1
ATOM 568 O O . PHE A 1 78 ? -2.413 0.650 -15.463 1.00 88.00 78 PHE A O 1
ATOM 575 N N . ALA A 1 79 ? -2.558 -0.499 -17.384 1.00 87.31 79 ALA A N 1
ATOM 576 C CA . ALA A 1 79 ? -2.490 0.659 -18.269 1.00 87.31 79 ALA A CA 1
ATOM 577 C C . ALA A 1 79 ? -3.777 1.511 -18.280 1.00 87.31 79 ALA A C 1
ATOM 579 O O . ALA A 1 79 ? -3.724 2.662 -18.704 1.00 87.31 79 ALA A O 1
ATOM 580 N N . HIS A 1 80 ? -4.908 0.982 -17.800 1.00 87.31 80 HIS A N 1
ATOM 581 C CA . HIS A 1 80 ? -6.200 1.678 -17.733 1.00 87.31 80 HIS A CA 1
ATOM 582 C C . HIS A 1 80 ? -6.387 2.510 -16.446 1.00 87.31 80 HIS A C 1
ATOM 584 O O . HIS A 1 80 ? -7.463 3.063 -16.214 1.00 87.31 80 HIS A O 1
ATOM 590 N N . GLY A 1 81 ? -5.341 2.630 -15.621 1.00 87.12 81 GLY A N 1
ATOM 591 C CA . GLY A 1 81 ? -5.287 3.529 -14.466 1.00 87.12 81 GLY A CA 1
ATOM 592 C C . GLY A 1 81 ? -5.306 2.821 -13.113 1.00 87.12 81 GLY A C 1
ATOM 593 O O . GLY A 1 81 ? -5.578 1.619 -13.006 1.00 87.12 81 GLY A O 1
ATOM 594 N N . LEU A 1 82 ? -5.017 3.588 -12.056 1.00 90.38 82 LEU A N 1
ATOM 595 C CA . LEU A 1 82 ? -4.873 3.088 -10.683 1.00 90.38 82 LEU A CA 1
ATOM 596 C C . LEU A 1 82 ? -6.102 2.317 -10.164 1.00 90.38 82 LEU A C 1
ATOM 598 O O . LEU A 1 82 ? -5.946 1.353 -9.406 1.00 90.38 82 LEU A O 1
ATOM 602 N N . SER A 1 83 ? -7.311 2.683 -10.604 1.00 93.75 83 SER A N 1
ATOM 603 C CA . SER A 1 83 ? -8.562 2.014 -10.211 1.00 93.75 83 SER A CA 1
ATOM 604 C C . SER A 1 83 ? -8.569 0.513 -10.522 1.00 93.75 83 SER A C 1
ATOM 606 O O . SER A 1 83 ? -9.009 -0.283 -9.692 1.00 93.75 83 SER A O 1
ATOM 608 N N . THR A 1 84 ? -7.998 0.092 -11.655 1.00 95.12 84 THR A N 1
ATOM 609 C CA . THR A 1 84 ? -7.908 -1.332 -12.028 1.00 95.12 84 THR A CA 1
ATOM 610 C C . THR A 1 84 ? -7.018 -2.123 -11.071 1.00 95.12 84 THR A C 1
ATOM 612 O O . THR A 1 84 ? -7.318 -3.271 -10.734 1.00 95.12 84 THR A O 1
ATOM 615 N N . SER A 1 85 ? -5.956 -1.492 -10.562 1.00 95.88 85 SER A N 1
ATOM 616 C CA . SER A 1 85 ? -5.039 -2.107 -9.599 1.00 95.88 85 SER A CA 1
ATOM 617 C C . SER A 1 85 ? -5.687 -2.214 -8.221 1.00 95.88 85 SER A C 1
ATOM 619 O O . SER A 1 85 ? -5.593 -3.261 -7.581 1.00 95.88 85 SER A O 1
ATOM 621 N N . ILE A 1 86 ? -6.426 -1.178 -7.805 1.00 96.56 86 ILE A N 1
ATOM 622 C CA . ILE A 1 86 ? -7.256 -1.213 -6.594 1.00 96.56 86 ILE A CA 1
ATOM 623 C C . ILE A 1 86 ? -8.276 -2.349 -6.695 1.00 96.56 86 ILE A C 1
ATOM 625 O O . ILE A 1 86 ? -8.324 -3.206 -5.816 1.00 96.56 86 ILE A O 1
ATOM 629 N N . ALA A 1 87 ? -9.046 -2.416 -7.784 1.00 97.06 87 ALA A N 1
ATOM 630 C CA . ALA A 1 87 ? -10.060 -3.447 -7.973 1.00 97.06 87 ALA A CA 1
ATOM 631 C C . ALA A 1 87 ? -9.455 -4.861 -7.994 1.00 97.06 87 ALA A C 1
ATOM 633 O O . ALA A 1 87 ? -10.015 -5.781 -7.396 1.00 97.06 87 ALA A O 1
ATOM 634 N N . THR A 1 88 ? -8.290 -5.037 -8.627 1.00 98.12 88 THR A N 1
ATOM 635 C CA . THR A 1 88 ? -7.539 -6.303 -8.617 1.00 98.12 88 THR A CA 1
ATOM 636 C C . THR A 1 88 ? -7.154 -6.705 -7.194 1.00 98.12 88 THR A C 1
ATOM 638 O O . THR A 1 88 ? -7.434 -7.827 -6.778 1.00 98.12 88 THR A O 1
ATOM 641 N N . GLY A 1 89 ? -6.594 -5.778 -6.414 1.00 98.00 89 GLY A N 1
ATOM 642 C CA . GLY A 1 89 ? -6.232 -6.025 -5.019 1.00 98.00 89 GLY A CA 1
ATOM 643 C C . GLY A 1 89 ? -7.434 -6.334 -4.126 1.00 98.00 89 GLY A C 1
ATOM 644 O O . GLY A 1 89 ? -7.386 -7.267 -3.330 1.00 98.00 89 GLY A O 1
ATOM 645 N N . VAL A 1 90 ? -8.549 -5.620 -4.303 1.00 97.94 90 VAL A N 1
ATOM 646 C CA . VAL A 1 90 ? -9.796 -5.871 -3.560 1.00 97.94 90 VAL A CA 1
ATOM 647 C C . VAL A 1 90 ? -10.356 -7.259 -3.859 1.00 97.94 90 VAL A C 1
ATOM 649 O O . VAL A 1 90 ? -10.802 -7.949 -2.941 1.00 97.94 90 VAL A O 1
ATOM 652 N N . ARG A 1 91 ? -10.346 -7.690 -5.126 1.00 98.19 91 ARG A N 1
ATOM 653 C CA . ARG A 1 91 ? -10.795 -9.039 -5.510 1.00 98.19 91 ARG A CA 1
ATOM 654 C C . ARG A 1 91 ? -9.875 -10.130 -4.966 1.00 98.19 91 ARG A C 1
ATOM 656 O O . ARG A 1 91 ? -10.366 -11.195 -4.623 1.00 98.19 91 ARG A O 1
ATOM 663 N N . ALA A 1 92 ? -8.579 -9.848 -4.883 1.00 98.19 92 ALA A N 1
ATOM 664 C CA . ALA A 1 92 ? -7.562 -10.770 -4.396 1.00 98.19 92 ALA A CA 1
ATOM 665 C C . ALA A 1 92 ? -7.478 -10.873 -2.865 1.00 98.19 92 ALA A C 1
ATOM 667 O O . ALA A 1 92 ? -6.900 -11.839 -2.363 1.00 98.19 92 ALA A O 1
ATOM 668 N N . ALA A 1 93 ? -8.008 -9.889 -2.133 1.00 97.50 93 ALA A N 1
ATOM 669 C CA . ALA A 1 93 ? -8.068 -9.933 -0.679 1.00 97.50 93 ALA A CA 1
ATOM 670 C C . ALA A 1 93 ? -8.891 -11.157 -0.219 1.00 97.50 93 ALA A C 1
ATOM 672 O O . ALA A 1 93 ? -9.980 -11.384 -0.758 1.00 97.50 93 ALA A O 1
ATOM 673 N N . PRO A 1 94 ? -8.387 -11.942 0.749 1.00 96.31 94 PRO A N 1
ATOM 674 C CA . PRO A 1 94 ? -9.027 -13.179 1.180 1.00 96.31 94 PRO A CA 1
ATOM 675 C C . PRO A 1 94 ? -10.404 -12.950 1.814 1.00 96.31 94 PRO A C 1
ATOM 677 O O . PRO A 1 94 ? -10.744 -11.864 2.291 1.00 96.31 94 PRO A O 1
ATOM 680 N N . GLU A 1 95 ? -11.208 -14.009 1.862 1.00 93.75 95 GLU A N 1
ATOM 681 C CA . GLU A 1 95 ? -12.442 -13.992 2.645 1.00 93.75 95 GLU A CA 1
ATOM 682 C C . GLU A 1 95 ? -12.140 -13.711 4.129 1.00 93.75 95 GLU A C 1
ATOM 684 O O . GLU A 1 95 ? -11.101 -14.103 4.663 1.00 93.75 95 GLU A O 1
ATOM 689 N N . GLY A 1 96 ? -13.034 -12.979 4.799 1.00 94.88 96 GLY A N 1
ATOM 690 C CA . GLY A 1 96 ? -12.835 -12.542 6.186 1.00 94.88 96 GLY A CA 1
ATOM 691 C C . GLY A 1 96 ? -11.957 -11.293 6.358 1.00 94.88 96 GLY A C 1
ATOM 692 O O . GLY A 1 96 ? -11.698 -10.883 7.493 1.00 94.88 96 GLY A O 1
ATOM 693 N N . THR A 1 97 ? -11.496 -10.658 5.272 1.00 97.75 97 THR A N 1
ATOM 694 C CA . THR A 1 97 ? -10.855 -9.336 5.346 1.00 97.75 97 THR A CA 1
ATOM 695 C C . THR A 1 97 ? -11.860 -8.282 5.817 1.00 97.75 97 THR A C 1
ATOM 697 O O . THR A 1 97 ? -12.790 -7.932 5.089 1.00 97.75 97 THR A O 1
ATOM 700 N N . ASN A 1 98 ? -11.628 -7.734 7.013 1.00 97.88 98 ASN A N 1
ATOM 701 C CA . ASN A 1 98 ? -12.453 -6.689 7.629 1.00 97.88 98 ASN A CA 1
ATOM 702 C C . ASN A 1 98 ? -11.984 -5.281 7.251 1.00 97.88 98 ASN A C 1
ATOM 704 O O . ASN A 1 98 ? -12.785 -4.352 7.278 1.00 97.88 98 ASN A O 1
ATOM 708 N N . GLY A 1 99 ? -10.705 -5.121 6.903 1.00 98.31 99 GLY A N 1
ATOM 709 C CA . GLY A 1 99 ? -10.133 -3.856 6.450 1.00 98.31 99 GLY A CA 1
ATOM 710 C C . GLY A 1 99 ? -9.055 -4.069 5.392 1.00 98.31 99 GLY A C 1
ATOM 711 O O . GLY A 1 99 ? -8.302 -5.039 5.463 1.00 98.31 99 GLY A O 1
ATOM 712 N N . ILE A 1 100 ? -8.991 -3.174 4.408 1.00 98.69 100 ILE A N 1
ATOM 713 C CA . ILE A 1 100 ? -7.994 -3.191 3.335 1.00 98.69 100 ILE A CA 1
ATOM 714 C C . ILE A 1 100 ? -7.141 -1.928 3.426 1.00 98.69 100 ILE A C 1
ATOM 716 O O . ILE A 1 100 ? -7.652 -0.828 3.230 1.00 98.69 100 ILE A O 1
ATOM 720 N N . LEU A 1 101 ? -5.847 -2.090 3.697 1.00 98.62 101 LEU A N 1
ATOM 721 C CA . LEU A 1 101 ? -4.852 -1.020 3.628 1.00 98.62 101 LEU A CA 1
ATOM 722 C C . LEU A 1 101 ? -4.302 -0.941 2.203 1.00 98.62 101 LEU A C 1
ATOM 724 O O . LEU A 1 101 ? -3.649 -1.876 1.756 1.00 98.62 101 LEU A O 1
ATOM 728 N N . PHE A 1 102 ? -4.507 0.168 1.501 1.00 98.19 102 PHE A N 1
ATOM 729 C CA . PHE A 1 102 ? -3.818 0.431 0.240 1.00 98.19 102 PHE A CA 1
ATOM 730 C C . PHE A 1 102 ? -2.512 1.165 0.511 1.00 98.19 102 PHE A C 1
ATOM 732 O O . PHE A 1 102 ? -2.524 2.308 0.970 1.00 98.19 102 PHE A O 1
ATOM 739 N N . ALA A 1 103 ? -1.401 0.498 0.213 1.00 96.69 103 ALA A N 1
ATOM 740 C CA . ALA A 1 103 ? -0.060 1.062 0.246 1.00 96.69 103 ALA A CA 1
ATOM 741 C C . ALA A 1 103 ? 0.494 1.173 -1.177 1.00 96.69 103 ALA A C 1
ATOM 743 O O . ALA A 1 103 ? 0.121 0.397 -2.062 1.00 96.69 103 ALA A O 1
ATOM 744 N N . LEU A 1 104 ? 1.395 2.128 -1.394 1.00 93.88 104 LEU A N 1
ATOM 745 C CA . LEU A 1 104 ? 2.056 2.331 -2.677 1.00 93.88 104 LEU A CA 1
ATOM 746 C C . LEU A 1 104 ? 3.505 1.859 -2.571 1.00 93.88 104 LEU A C 1
ATOM 748 O O . LEU A 1 104 ? 4.205 2.180 -1.612 1.00 93.88 104 LEU A O 1
ATOM 752 N N . ALA A 1 105 ? 3.950 1.050 -3.530 1.00 92.12 105 ALA A N 1
ATOM 753 C CA . ALA A 1 105 ? 5.286 0.458 -3.480 1.00 92.12 105 ALA A CA 1
ATOM 754 C C . ALA A 1 105 ? 6.421 1.469 -3.686 1.00 92.12 105 ALA A C 1
ATOM 756 O O . ALA A 1 105 ? 7.552 1.191 -3.302 1.00 92.12 105 ALA A O 1
ATOM 757 N N . ASP A 1 106 ? 6.104 2.633 -4.248 1.00 89.69 106 ASP A N 1
ATOM 758 C CA . ASP A 1 106 ? 6.987 3.784 -4.425 1.00 89.69 106 ASP A CA 1
ATOM 759 C C . ASP A 1 106 ? 7.014 4.741 -3.232 1.00 89.69 106 ASP A C 1
ATOM 761 O O . ASP A 1 106 ? 7.726 5.738 -3.301 1.00 89.69 106 ASP A O 1
ATOM 765 N N . MET A 1 107 ? 6.317 4.422 -2.138 1.00 92.31 107 MET A N 1
ATOM 766 C CA . MET A 1 107 ? 6.404 5.138 -0.861 1.00 92.31 107 MET A CA 1
ATOM 767 C C . MET A 1 107 ? 7.115 4.286 0.204 1.00 92.31 107 MET A C 1
ATOM 769 O O . MET A 1 107 ? 6.532 3.958 1.241 1.00 92.31 107 MET A O 1
ATOM 773 N N . PRO A 1 108 ? 8.375 3.875 -0.029 1.00 90.75 108 PRO A N 1
ATOM 774 C CA . PRO A 1 108 ? 9.083 2.952 0.854 1.00 90.75 108 PRO A CA 1
ATOM 775 C C . PRO A 1 108 ? 9.469 3.567 2.206 1.00 90.75 108 PRO A C 1
ATOM 777 O O . PRO A 1 108 ? 9.890 2.817 3.087 1.00 90.75 108 PRO A O 1
ATOM 780 N N . SER A 1 109 ? 9.353 4.889 2.370 1.00 92.94 109 SER A N 1
ATOM 781 C CA . SER A 1 109 ? 9.722 5.618 3.590 1.00 92.94 109 SER A CA 1
ATOM 782 C C . SER A 1 109 ? 8.627 5.647 4.657 1.00 92.94 109 SER A C 1
ATOM 784 O O . SER A 1 109 ? 8.905 6.081 5.769 1.00 92.94 109 SER A O 1
ATOM 786 N N . VAL A 1 110 ? 7.404 5.184 4.358 1.00 96.12 110 VAL A N 1
ATOM 787 C CA . VAL A 1 110 ? 6.347 5.069 5.376 1.00 96.12 110 VAL A CA 1
ATOM 788 C C . VAL A 1 110 ? 6.804 4.116 6.476 1.00 96.12 110 VAL A C 1
ATOM 790 O O . VAL A 1 110 ? 7.183 2.967 6.219 1.00 96.12 110 VAL A O 1
ATOM 793 N N . THR A 1 111 ? 6.741 4.584 7.718 1.00 96.56 111 THR A N 1
ATOM 794 C CA . THR A 1 111 ? 7.243 3.831 8.865 1.00 96.56 111 THR A CA 1
ATOM 795 C C . THR A 1 111 ? 6.289 2.713 9.294 1.00 96.56 111 THR A C 1
ATOM 797 O O . THR A 1 111 ? 5.066 2.774 9.136 1.00 96.56 111 THR A O 1
ATOM 800 N N . THR A 1 112 ? 6.851 1.671 9.909 1.00 97.75 112 THR A N 1
ATOM 801 C CA . THR A 1 112 ? 6.061 0.599 10.532 1.00 97.75 112 THR A CA 1
ATOM 802 C C . THR A 1 112 ? 5.225 1.112 11.706 1.00 97.75 112 THR A C 1
ATOM 804 O O . THR A 1 112 ? 4.139 0.588 11.941 1.00 97.75 112 THR A O 1
ATOM 807 N N . ASP A 1 113 ? 5.691 2.146 12.420 1.00 98.38 113 ASP A N 1
ATOM 808 C CA . ASP A 1 113 ? 4.927 2.787 13.497 1.00 98.38 113 ASP A CA 1
ATOM 809 C C . ASP A 1 113 ? 3.635 3.420 12.965 1.00 98.38 113 ASP A C 1
ATOM 811 O O . ASP A 1 113 ? 2.552 3.089 13.452 1.00 98.38 113 ASP A O 1
ATOM 815 N N . THR A 1 114 ? 3.718 4.211 11.887 1.00 98.50 114 THR A N 1
ATOM 816 C CA . THR A 1 114 ? 2.542 4.770 11.200 1.00 98.50 114 THR A CA 1
ATOM 817 C C . THR A 1 114 ? 1.528 3.679 10.852 1.00 98.50 114 THR A C 1
ATOM 819 O O . THR A 1 114 ? 0.350 3.785 11.207 1.00 98.50 114 THR A O 1
ATOM 822 N N . ILE A 1 115 ? 1.974 2.584 10.229 1.00 98.62 115 ILE A N 1
ATOM 823 C CA . ILE A 1 115 ? 1.090 1.476 9.833 1.00 98.62 115 ILE A CA 1
ATOM 824 C C . ILE A 1 115 ? 0.455 0.803 11.064 1.00 98.62 115 ILE A C 1
ATOM 826 O O . ILE A 1 115 ? -0.751 0.540 11.074 1.00 98.62 115 ILE A O 1
ATOM 830 N N . ASN A 1 116 ? 1.221 0.563 12.131 1.00 98.69 116 ASN A N 1
ATOM 831 C CA . ASN A 1 116 ? 0.718 -0.040 13.370 1.00 98.69 116 ASN A CA 1
ATOM 832 C C . ASN A 1 116 ? -0.300 0.853 14.095 1.00 98.69 116 ASN A C 1
ATOM 834 O O . ASN A 1 116 ? -1.308 0.358 14.618 1.00 98.69 116 ASN A O 1
ATOM 838 N N . ARG A 1 117 ? -0.085 2.171 14.094 1.00 98.56 117 ARG A N 1
ATOM 839 C CA . ARG A 1 117 ? -1.025 3.149 14.657 1.00 98.56 117 ARG A CA 1
ATOM 840 C C . ARG A 1 117 ? -2.320 3.211 13.856 1.00 98.56 117 ARG A C 1
ATOM 842 O O . ARG A 1 117 ? -3.401 3.256 14.449 1.00 98.56 117 ARG A O 1
ATOM 849 N N . MET A 1 118 ? -2.241 3.117 12.529 1.00 98.69 118 MET A N 1
ATOM 850 C CA . MET A 1 118 ? -3.426 2.981 11.680 1.00 98.69 118 MET A CA 1
ATOM 851 C C . MET A 1 118 ? -4.196 1.686 11.965 1.00 98.69 118 MET A C 1
ATOM 853 O O . MET A 1 118 ? -5.417 1.731 12.109 1.00 98.69 118 MET A O 1
ATOM 857 N N . CYS A 1 119 ? -3.508 0.547 12.111 1.00 98.69 119 CYS A N 1
ATOM 858 C CA . CYS A 1 119 ? -4.147 -0.733 12.443 1.00 98.69 119 CYS A CA 1
ATOM 859 C C . CYS A 1 119 ? -4.854 -0.681 13.806 1.00 98.69 119 CYS A C 1
ATOM 861 O O . CYS A 1 119 ? -6.008 -1.093 13.922 1.00 98.69 119 CYS A O 1
ATOM 863 N N . SER A 1 120 ? -4.197 -0.109 14.820 1.00 98.50 120 SER A N 1
ATOM 864 C CA . SER A 1 120 ? -4.784 0.098 16.153 1.00 98.50 120 SER A CA 1
ATOM 865 C C . SER A 1 120 ? -6.013 1.011 16.103 1.00 98.50 120 SER A C 1
ATOM 867 O O . SER A 1 120 ? -7.046 0.710 16.699 1.00 98.50 120 SER A O 1
ATOM 869 N N . THR A 1 121 ? -5.936 2.101 15.335 1.00 98.69 121 THR A N 1
ATOM 870 C CA . THR A 1 121 ? -7.059 3.032 15.152 1.00 98.69 121 THR A CA 1
ATOM 871 C C . THR A 1 121 ? -8.240 2.354 14.466 1.00 98.69 121 THR A C 1
ATOM 873 O O . THR A 1 121 ? -9.385 2.546 14.877 1.00 98.69 121 THR A O 1
ATOM 876 N N . PHE A 1 122 ? -7.972 1.522 13.458 1.00 98.69 122 PHE A N 1
ATOM 877 C CA . PHE A 1 122 ? -9.002 0.748 12.775 1.00 98.69 122 PHE A CA 1
ATOM 878 C C . PHE A 1 122 ? -9.664 -0.280 13.693 1.00 98.69 122 PHE A C 1
ATOM 880 O O . PHE A 1 122 ? -10.879 -0.442 13.643 1.00 98.69 122 PHE A O 1
ATOM 887 N N . ALA A 1 123 ? -8.903 -0.938 14.571 1.00 98.12 123 ALA A N 1
ATOM 888 C CA . ALA A 1 123 ? -9.466 -1.872 15.543 1.00 98.12 123 ALA A CA 1
ATOM 889 C C . ALA A 1 123 ? -10.484 -1.192 16.481 1.00 98.12 123 ALA A C 1
ATOM 891 O O . ALA A 1 123 ? -11.498 -1.799 16.821 1.00 98.12 123 ALA A O 1
ATOM 892 N N . ALA A 1 124 ? -10.256 0.076 16.841 1.00 98.25 124 ALA A N 1
ATOM 893 C CA . ALA A 1 124 ? -11.208 0.885 17.606 1.00 98.25 124 ALA A CA 1
ATOM 894 C C . ALA A 1 124 ? -12.390 1.414 16.762 1.00 98.25 124 ALA A C 1
ATOM 896 O O . ALA A 1 124 ? -13.451 1.709 17.309 1.00 98.25 124 ALA A O 1
ATOM 897 N N . HIS A 1 125 ? -12.230 1.507 15.438 1.00 98.06 125 HIS A N 1
ATOM 898 C CA . HIS A 1 125 ? -13.217 2.063 14.506 1.00 98.06 125 HIS A CA 1
ATOM 899 C C . HIS A 1 125 ? -13.399 1.161 13.265 1.00 98.06 125 HIS A C 1
ATOM 901 O O . HIS A 1 125 ? -13.079 1.569 12.146 1.00 98.06 125 HIS A O 1
ATOM 907 N N . PRO A 1 126 ? -13.943 -0.063 13.410 1.00 97.19 126 PRO A N 1
ATOM 908 C CA . PRO A 1 126 ? -13.928 -1.086 12.352 1.00 97.19 126 PRO A CA 1
ATOM 909 C C . PRO A 1 126 ? -14.764 -0.740 11.105 1.00 97.19 126 PRO A C 1
ATOM 911 O O . PRO A 1 126 ? -14.633 -1.385 10.062 1.00 97.19 126 PRO A O 1
ATOM 914 N N . SER A 1 127 ? -15.621 0.278 11.194 1.00 97.88 127 SER A N 1
ATOM 915 C CA . SER A 1 127 ? -16.439 0.786 10.083 1.00 97.88 127 SER A CA 1
ATOM 916 C C . SER A 1 127 ? -15.832 2.011 9.387 1.00 97.88 127 SER A C 1
ATOM 918 O O . SER A 1 127 ? -16.415 2.510 8.427 1.00 97.88 127 SER A O 1
ATOM 920 N N . ALA A 1 128 ? -14.695 2.523 9.867 1.00 98.12 128 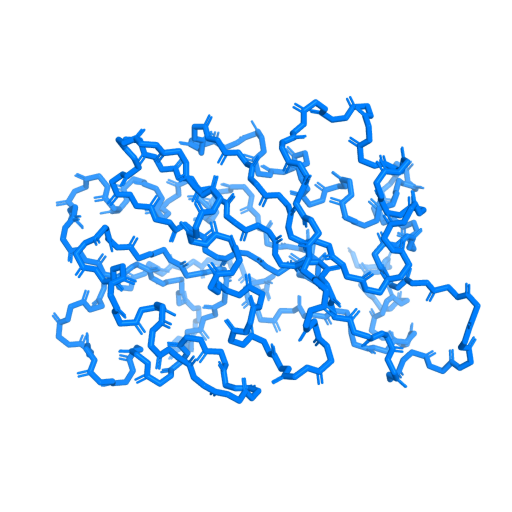ALA A N 1
ATOM 921 C CA . ALA A 1 128 ? -14.099 3.760 9.376 1.00 98.12 128 ALA A CA 1
ATOM 922 C C . ALA A 1 128 ? -13.203 3.558 8.145 1.00 98.12 128 ALA A C 1
ATOM 924 O O . ALA A 1 128 ? -12.797 2.446 7.790 1.00 98.12 128 ALA A O 1
ATOM 925 N N . ILE A 1 129 ? -12.870 4.681 7.517 1.00 98.62 129 ILE A N 1
ATOM 926 C CA . ILE A 1 129 ? -11.685 4.833 6.681 1.00 98.62 129 ILE A CA 1
ATOM 927 C C . ILE A 1 129 ? -10.614 5.476 7.561 1.00 98.62 129 ILE A C 1
ATOM 929 O O . ILE A 1 129 ? -10.871 6.508 8.166 1.00 98.62 129 ILE A O 1
ATOM 933 N N . VAL A 1 130 ? -9.426 4.896 7.649 1.00 98.69 130 VAL A N 1
ATOM 93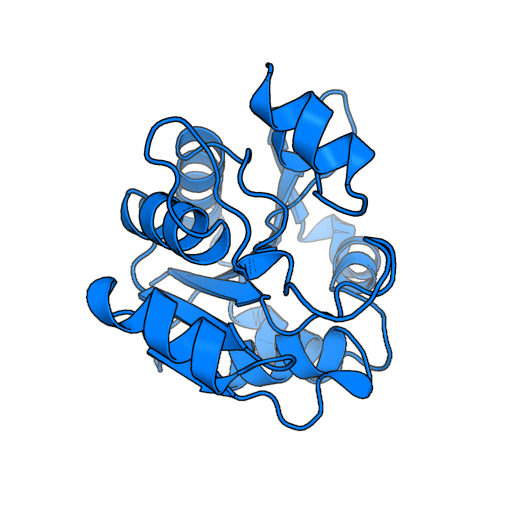4 C CA . VAL A 1 130 ? -8.322 5.420 8.455 1.00 98.69 130 VAL A CA 1
ATOM 935 C C . VAL A 1 130 ? -7.240 5.960 7.529 1.00 98.69 130 VAL A C 1
ATOM 937 O O . VAL A 1 130 ? -6.795 5.257 6.619 1.00 98.69 130 VAL A O 1
ATOM 940 N N . ALA A 1 131 ? -6.816 7.201 7.754 1.00 98.25 131 ALA A N 1
ATOM 941 C CA . ALA A 1 131 ? -5.771 7.858 6.971 1.00 98.25 131 ALA A CA 1
ATOM 942 C C . ALA A 1 131 ? -4.768 8.568 7.897 1.00 98.25 131 ALA A C 1
ATOM 944 O O . ALA A 1 131 ? -5.195 9.201 8.866 1.00 98.25 131 ALA A O 1
ATOM 945 N N . PRO A 1 132 ? -3.456 8.498 7.622 1.00 98.25 132 PRO A N 1
ATOM 946 C CA . PRO A 1 132 ? -2.471 9.252 8.371 1.00 98.25 132 PRO A CA 1
ATOM 947 C C . PRO A 1 132 ? -2.544 10.731 7.987 1.00 98.25 132 PRO A C 1
ATOM 949 O O . PRO A 1 132 ? -2.779 11.086 6.826 1.00 98.25 132 PRO A O 1
ATOM 952 N N . VAL A 1 133 ? -2.320 11.592 8.970 1.00 97.88 133 VAL A N 1
ATOM 953 C CA . VAL A 1 133 ? -2.205 13.038 8.808 1.00 97.88 133 VAL A CA 1
ATOM 954 C C . VAL A 1 133 ? -0.905 13.484 9.442 1.00 97.88 133 VAL A C 1
ATOM 956 O O . VAL A 1 133 ? -0.548 13.030 10.521 1.00 97.88 133 VAL A O 1
ATOM 959 N N . SER A 1 134 ? -0.197 14.380 8.769 1.00 97.38 134 SER A N 1
ATOM 960 C CA . SER A 1 134 ? 0.912 15.100 9.376 1.00 97.38 134 SER A CA 1
ATOM 961 C C . SER A 1 134 ? 0.846 16.557 8.952 1.00 97.38 134 SER A C 1
ATOM 963 O O . SER A 1 134 ? 0.573 16.873 7.789 1.00 97.38 134 SER A O 1
ATOM 965 N N . ARG A 1 135 ? 1.035 17.466 9.912 1.00 94.31 135 ARG A N 1
ATOM 966 C CA . ARG A 1 135 ? 0.972 18.924 9.694 1.00 94.31 135 ARG A CA 1
ATOM 967 C C . ARG A 1 135 ? -0.331 19.356 8.993 1.00 94.31 135 ARG A C 1
ATOM 969 O O . ARG A 1 135 ? -0.318 20.202 8.100 1.00 94.31 135 ARG A O 1
ATOM 976 N N . GLY A 1 136 ? -1.455 18.737 9.370 1.00 93.62 136 GLY A N 1
ATOM 977 C CA . GLY A 1 136 ? -2.786 19.022 8.818 1.00 93.62 136 GLY A CA 1
ATOM 978 C C . GLY A 1 136 ? -3.022 18.527 7.386 1.00 93.62 136 GLY A C 1
ATOM 979 O O . GLY A 1 136 ? -4.042 18.863 6.782 1.00 93.62 136 GLY A O 1
ATOM 980 N N . ARG A 1 137 ? -2.101 17.740 6.815 1.00 94.94 137 ARG A N 1
ATOM 981 C CA . ARG A 1 137 ? -2.229 17.167 5.471 1.00 94.94 137 ARG A CA 1
ATOM 982 C C . ARG A 1 137 ? -2.342 15.647 5.546 1.00 94.94 137 ARG A C 1
ATOM 984 O O . ARG A 1 137 ? -1.520 14.992 6.179 1.00 94.94 137 ARG A O 1
ATOM 991 N N . ARG A 1 138 ? -3.340 15.084 4.862 1.00 95.44 138 ARG A N 1
ATOM 992 C CA . ARG A 1 138 ? -3.507 13.628 4.711 1.00 95.44 138 ARG A CA 1
ATOM 993 C C . ARG A 1 138 ? -2.453 13.047 3.777 1.00 95.44 138 ARG A C 1
ATOM 995 O O . ARG A 1 138 ? -2.157 13.650 2.745 1.00 95.44 138 ARG A O 1
ATOM 1002 N N . GLY A 1 139 ? -1.946 11.872 4.125 1.00 95.31 139 GLY A N 1
ATOM 1003 C CA . GLY A 1 139 ? -1.008 11.098 3.318 1.00 95.31 139 GLY A CA 1
ATOM 1004 C C . GLY A 1 139 ? -1.513 9.690 3.006 1.00 95.31 139 GLY A C 1
ATOM 1005 O O . GLY A 1 139 ? -2.674 9.354 3.244 1.00 95.31 139 GLY A O 1
ATOM 1006 N N . ASN A 1 140 ? -0.613 8.870 2.472 1.00 95.62 140 ASN A N 1
ATOM 1007 C CA . ASN A 1 140 ? -0.790 7.429 2.303 1.00 95.62 140 ASN A CA 1
ATOM 1008 C C . ASN A 1 140 ? -0.006 6.673 3.389 1.00 95.62 140 ASN A C 1
ATOM 1010 O O . ASN A 1 140 ? 0.931 7.232 3.957 1.00 95.62 140 ASN A O 1
ATOM 1014 N N . PRO A 1 141 ? -0.308 5.391 3.653 1.00 97.19 141 PRO A N 1
ATOM 1015 C CA . PRO A 1 141 ? -1.364 4.558 3.066 1.00 97.19 141 PRO A CA 1
ATOM 1016 C C . PRO A 1 141 ? -2.768 4.939 3.550 1.00 97.19 141 PRO A C 1
ATOM 1018 O O . PRO A 1 141 ? -2.924 5.762 4.441 1.00 97.19 141 PRO A O 1
ATOM 1021 N N . VAL A 1 142 ? -3.808 4.322 2.984 1.00 98.00 142 VAL A N 1
ATOM 1022 C CA . VAL A 1 142 ? -5.199 4.517 3.433 1.00 98.00 142 VAL A CA 1
ATOM 1023 C C . VAL A 1 142 ? -5.848 3.168 3.704 1.00 98.00 142 VAL A C 1
ATOM 1025 O O . VAL A 1 142 ? -5.797 2.273 2.861 1.00 98.00 142 VAL A O 1
ATOM 1028 N N . LEU A 1 143 ? -6.478 3.020 4.867 1.00 98.62 143 LEU A N 1
ATOM 1029 C CA . LEU A 1 143 ? -7.123 1.787 5.301 1.00 98.62 143 LEU A CA 1
ATOM 1030 C C . LEU A 1 143 ? -8.644 1.927 5.249 1.00 98.62 143 LEU A C 1
ATOM 1032 O O . LEU A 1 143 ? -9.222 2.750 5.944 1.00 98.62 143 LEU A O 1
ATOM 1036 N N . PHE A 1 144 ? -9.306 1.104 4.445 1.00 98.69 144 PHE A N 1
ATOM 1037 C CA . PHE A 1 144 ? -10.758 1.111 4.280 1.00 98.69 144 PHE A CA 1
ATOM 1038 C C . PHE A 1 144 ? -11.395 -0.071 5.002 1.00 98.69 144 PHE A C 1
ATOM 1040 O O . PHE A 1 144 ? -10.960 -1.207 4.821 1.00 98.69 144 PHE A O 1
ATOM 1047 N N . SER A 1 145 ? -12.479 0.170 5.738 1.00 98.44 145 SER A N 1
ATOM 1048 C CA . SER A 1 145 ? -13.369 -0.904 6.188 1.00 98.44 145 SER A CA 1
ATOM 1049 C C . SER A 1 145 ? -13.917 -1.722 5.011 1.00 98.44 145 SER A C 1
ATOM 1051 O O . SER A 1 145 ? -14.163 -1.194 3.922 1.00 98.44 145 SER A O 1
ATOM 1053 N N . HIS A 1 146 ? -14.196 -3.004 5.253 1.00 96.69 146 HIS A N 1
ATOM 1054 C CA . HIS A 1 146 ? -14.881 -3.901 4.321 1.00 96.69 146 HIS A CA 1
ATOM 1055 C C . HIS A 1 146 ? -16.196 -3.314 3.787 1.00 96.69 146 HIS A C 1
ATOM 1057 O O . HIS A 1 146 ? -16.565 -3.579 2.643 1.00 96.69 146 HIS A O 1
ATOM 1063 N N . GLY A 1 147 ? -16.877 -2.465 4.569 1.00 97.25 147 GLY A N 1
ATOM 1064 C CA . GLY A 1 147 ? -18.095 -1.772 4.139 1.00 97.25 147 GLY A CA 1
ATOM 1065 C C . GLY A 1 147 ? -17.927 -0.927 2.867 1.00 97.25 147 GLY A C 1
ATOM 1066 O O . GLY A 1 147 ? -18.907 -0.691 2.168 1.00 97.25 147 GLY A O 1
ATOM 1067 N N . PHE A 1 148 ? -16.695 -0.535 2.521 1.00 97.62 148 PHE A N 1
ATOM 1068 C CA . PHE A 1 148 ? -16.377 0.235 1.315 1.00 97.62 148 PHE A CA 1
ATOM 1069 C C . PHE A 1 148 ? -16.003 -0.626 0.100 1.00 97.62 148 PHE A C 1
ATOM 1071 O O . PHE A 1 148 ? -15.619 -0.093 -0.943 1.00 97.62 148 PHE A O 1
ATOM 1078 N N . ARG A 1 149 ? -16.094 -1.961 0.197 1.00 97.12 149 ARG A N 1
ATOM 1079 C CA . ARG A 1 149 ? -15.675 -2.885 -0.870 1.00 97.12 149 ARG A CA 1
ATOM 1080 C C . ARG A 1 149 ? -16.331 -2.566 -2.213 1.00 97.12 149 ARG A C 1
ATOM 1082 O O . ARG A 1 149 ? -15.641 -2.534 -3.228 1.00 97.12 149 ARG A O 1
ATOM 1089 N N . GLN A 1 150 ? -17.642 -2.328 -2.232 1.00 96.94 150 GLN A N 1
ATOM 1090 C CA . GLN A 1 150 ? -18.364 -2.030 -3.474 1.00 96.94 150 GLN A CA 1
ATOM 1091 C C . GLN A 1 150 ? -17.911 -0.700 -4.088 1.00 96.94 150 GLN A C 1
ATOM 1093 O O . GLN A 1 150 ? -17.729 -0.610 -5.297 1.00 96.94 150 GLN A O 1
ATOM 1098 N N . GLN A 1 151 ? -17.668 0.311 -3.257 1.00 96.88 151 GLN A N 1
ATOM 1099 C CA . GLN A 1 151 ? -17.214 1.635 -3.672 1.00 96.88 151 GLN A CA 1
ATOM 1100 C C . GLN A 1 151 ? -15.796 1.579 -4.241 1.00 96.88 151 GLN A C 1
ATOM 1102 O O . GLN A 1 151 ? -15.522 2.230 -5.242 1.00 96.88 151 GLN A O 1
ATOM 1107 N N . LEU A 1 152 ? -14.915 0.776 -3.638 1.00 96.75 152 LEU A N 1
ATOM 1108 C CA . LEU A 1 152 ? -13.564 0.537 -4.147 1.00 96.75 152 LEU A CA 1
ATOM 1109 C C . LEU A 1 152 ? -13.583 -0.195 -5.497 1.00 96.75 152 LEU A C 1
ATOM 1111 O O . LEU A 1 152 ? -12.803 0.141 -6.382 1.00 96.75 152 LEU A O 1
ATOM 1115 N N . LEU A 1 153 ? -14.484 -1.170 -5.673 1.00 96.50 153 LEU A N 1
ATOM 1116 C CA . LEU A 1 153 ? -14.658 -1.897 -6.938 1.00 96.50 153 LEU A CA 1
ATOM 1117 C C . LEU A 1 153 ? -15.292 -1.048 -8.049 1.00 96.50 153 LEU A C 1
ATOM 1119 O O . LEU A 1 153 ? -15.122 -1.382 -9.217 1.00 96.50 153 LEU A O 1
ATOM 1123 N N . ALA A 1 154 ? -16.014 0.013 -7.688 1.00 95.50 154 ALA A N 1
ATOM 1124 C CA . ALA A 1 154 ? -16.677 0.934 -8.610 1.00 95.50 154 ALA A CA 1
ATOM 1125 C C . ALA A 1 154 ? -15.818 2.161 -8.980 1.00 95.50 154 ALA A C 1
ATOM 1127 O O . ALA A 1 154 ? -16.316 3.083 -9.622 1.00 95.50 154 ALA A O 1
ATOM 1128 N N . LEU A 1 155 ? -14.555 2.218 -8.542 1.00 94.12 155 LEU A N 1
ATOM 1129 C CA . LEU A 1 155 ? -13.625 3.259 -8.981 1.00 94.12 155 LEU A CA 1
ATOM 1130 C C . LEU A 1 155 ? -13.304 3.095 -10.470 1.00 94.12 155 LEU A C 1
ATOM 1132 O O . LEU A 1 155 ? -13.143 1.979 -10.958 1.00 94.12 155 LEU A O 1
ATOM 1136 N N . GLU A 1 156 ? -13.140 4.219 -11.166 1.00 90.06 156 GLU A N 1
ATOM 1137 C CA . GLU A 1 156 ? -12.855 4.254 -12.601 1.00 90.06 156 GLU A CA 1
ATOM 1138 C C . GLU A 1 156 ? -11.714 5.223 -12.932 1.00 90.06 156 GLU A C 1
ATOM 1140 O O . GLU A 1 156 ? -11.479 6.223 -12.241 1.00 90.06 156 GLU A O 1
ATOM 1145 N N . GLY A 1 157 ? -11.021 4.929 -14.035 1.00 84.81 157 GLY A N 1
ATOM 1146 C CA . GLY A 1 157 ? -9.932 5.737 -14.576 1.00 84.81 157 GLY A CA 1
ATOM 1147 C C . GLY A 1 157 ? -8.688 5.758 -13.689 1.00 84.81 157 GLY A C 1
ATOM 1148 O O . GLY A 1 157 ? -8.446 4.864 -12.876 1.00 84.81 157 GLY A O 1
ATOM 1149 N N . ASP A 1 158 ? -7.888 6.811 -13.829 1.00 79.06 158 ASP A N 1
ATOM 1150 C CA . ASP A 1 158 ? -6.620 6.951 -13.104 1.00 79.06 158 ASP A CA 1
ATOM 1151 C C . ASP A 1 158 ? -6.767 7.602 -11.719 1.00 79.06 158 ASP A C 1
ATOM 1153 O O . ASP A 1 158 ? -5.828 8.141 -11.137 1.00 79.06 158 ASP A O 1
ATOM 1157 N N . ARG A 1 159 ? -7.986 7.596 -11.171 1.00 74.06 159 ARG A N 1
ATOM 1158 C CA . ARG A 1 159 ? -8.251 8.158 -9.849 1.00 74.06 159 ARG A CA 1
ATOM 1159 C C . ARG A 1 159 ? -7.969 7.109 -8.782 1.00 74.06 159 ARG A C 1
ATOM 1161 O O . ARG A 1 159 ? -8.571 6.037 -8.770 1.00 74.06 159 ARG A O 1
ATOM 1168 N N . GLY A 1 160 ? -7.084 7.452 -7.850 1.00 78.56 160 GLY A N 1
ATOM 1169 C CA . GLY A 1 160 ? -6.947 6.718 -6.597 1.00 78.56 160 GLY A CA 1
ATOM 1170 C C . GLY A 1 160 ? -8.175 6.874 -5.697 1.00 78.56 160 GLY A C 1
ATOM 1171 O O . GLY A 1 160 ? -9.146 7.563 -6.019 1.00 78.56 160 GLY A O 1
ATOM 1172 N N . ALA A 1 161 ? -8.110 6.291 -4.503 1.00 83.19 161 ALA A N 1
ATOM 1173 C CA . ALA A 1 161 ? -9.218 6.318 -3.550 1.00 83.19 161 ALA A CA 1
ATOM 1174 C C . ALA A 1 161 ? -9.475 7.702 -2.901 1.00 83.19 161 ALA A C 1
ATOM 1176 O O . ALA A 1 161 ? -10.381 7.841 -2.081 1.00 83.19 161 ALA A O 1
ATOM 1177 N N . GLY A 1 162 ? -8.736 8.753 -3.286 1.00 86.75 162 GLY A N 1
ATOM 1178 C CA . GLY A 1 162 ? -8.887 10.110 -2.745 1.00 86.75 162 GLY A CA 1
ATOM 1179 C C . GLY A 1 162 ? -10.294 10.700 -2.917 1.00 86.75 162 GLY A C 1
ATOM 1180 O O . GLY A 1 162 ? -10.799 11.369 -2.019 1.00 86.75 162 GLY A O 1
ATOM 1181 N N . GLY A 1 163 ? -10.985 10.379 -4.018 1.00 88.69 163 GLY A N 1
ATOM 1182 C CA . GLY A 1 163 ? -12.383 10.785 -4.210 1.00 88.69 163 GLY A CA 1
ATOM 1183 C C . GLY A 1 163 ? -13.341 10.170 -3.181 1.00 88.69 163 GLY A C 1
ATOM 1184 O O . GLY A 1 163 ? -14.311 10.814 -2.781 1.00 88.69 163 GLY A O 1
ATOM 1185 N N . LEU A 1 164 ? -13.049 8.955 -2.698 1.00 92.81 164 LEU A N 1
ATOM 1186 C CA . LEU A 1 164 ? -13.826 8.314 -1.634 1.00 92.81 164 LEU A CA 1
ATOM 1187 C C . LEU A 1 164 ? -13.592 9.000 -0.289 1.00 92.81 164 LEU A C 1
ATOM 1189 O O . LEU A 1 164 ? -14.549 9.192 0.451 1.00 92.81 164 LEU A O 1
ATOM 1193 N N . LEU A 1 165 ? -12.363 9.438 -0.001 1.00 93.06 165 LEU A N 1
ATOM 1194 C CA . LEU A 1 165 ? -12.060 10.192 1.221 1.00 93.06 165 LEU A CA 1
ATOM 1195 C C . LEU A 1 165 ? -12.837 11.507 1.298 1.00 93.06 165 LEU A C 1
ATOM 1197 O O . LEU A 1 165 ? -13.329 11.869 2.363 1.00 93.06 165 LEU A O 1
ATOM 1201 N N . ALA A 1 166 ? -12.968 12.215 0.174 1.00 92.31 166 ALA A N 1
ATOM 1202 C CA . ALA A 1 166 ? -13.768 13.434 0.112 1.00 92.31 166 ALA A CA 1
ATOM 1203 C C . ALA A 1 166 ? -15.268 13.131 0.258 1.00 92.31 166 ALA A C 1
ATOM 1205 O O . ALA A 1 166 ? -15.967 13.783 1.032 1.00 92.31 166 ALA A O 1
ATOM 1206 N N . ARG A 1 167 ? -15.764 12.110 -0.454 1.00 94.81 167 ARG A N 1
ATOM 1207 C CA . ARG A 1 167 ? -17.183 11.725 -0.442 1.00 94.81 167 ARG A CA 1
ATOM 1208 C C . ARG A 1 167 ? -17.654 11.204 0.917 1.00 94.81 167 ARG A C 1
ATOM 1210 O O . ARG A 1 167 ? -18.789 11.462 1.302 1.00 94.81 167 ARG A O 1
ATOM 1217 N N . TYR A 1 168 ? -16.800 10.469 1.619 1.00 96.00 168 TYR A N 1
ATOM 1218 C CA . TYR A 1 168 ? -17.101 9.827 2.897 1.00 96.00 168 TYR A CA 1
ATOM 1219 C C . TYR A 1 168 ? -16.320 10.463 4.047 1.00 96.00 168 TYR A C 1
ATOM 1221 O O . TYR A 1 168 ? -15.922 9.769 4.976 1.00 96.00 168 TYR A O 1
ATOM 1229 N N . ALA A 1 169 ? -16.117 11.783 4.007 1.00 95.75 169 ALA A N 1
ATOM 1230 C CA . ALA A 1 169 ? -15.323 12.507 5.000 1.00 95.75 169 ALA A CA 1
ATOM 1231 C C . ALA A 1 169 ? -15.780 12.259 6.451 1.00 95.75 169 ALA A C 1
ATOM 1233 O O . ALA A 1 169 ? -14.943 12.144 7.337 1.00 95.75 169 ALA A O 1
ATOM 1234 N N . ALA A 1 170 ? -17.086 12.095 6.688 1.00 97.12 170 ALA A N 1
ATOM 1235 C CA . ALA A 1 170 ? -17.639 11.781 8.012 1.00 97.12 170 ALA A CA 1
ATOM 1236 C C . ALA A 1 170 ? -17.271 10.376 8.530 1.00 97.12 170 ALA A C 1
ATOM 1238 O O . ALA A 1 170 ? -17.411 10.099 9.716 1.00 97.12 170 ALA A O 1
ATOM 1239 N N . SER A 1 171 ? -16.829 9.481 7.646 1.00 97.56 171 SER A N 1
ATOM 1240 C CA . SER A 1 171 ? -16.343 8.142 7.987 1.00 97.56 171 SER A CA 1
ATOM 1241 C C . SER A 1 171 ? -14.818 8.076 8.073 1.00 97.56 171 SER A C 1
ATOM 1243 O O . SER A 1 171 ? -14.289 7.001 8.349 1.00 97.56 171 SER A O 1
ATOM 1245 N N . VAL A 1 172 ? -14.109 9.182 7.812 1.00 98.25 172 VAL A N 1
ATOM 1246 C CA . VAL A 1 172 ? -12.647 9.236 7.889 1.00 98.25 172 VAL A CA 1
ATOM 1247 C C . VAL A 1 172 ? -12.220 9.516 9.327 1.00 98.25 172 VAL A C 1
ATOM 1249 O O . VAL A 1 172 ? -12.620 10.516 9.916 1.00 98.25 172 VAL A O 1
ATOM 1252 N N . VAL A 1 173 ? -11.373 8.646 9.866 1.00 98.56 173 VAL A N 1
ATOM 1253 C CA . VAL A 1 173 ? -10.655 8.840 11.123 1.00 98.56 173 VAL A CA 1
ATOM 1254 C C . VAL A 1 173 ? -9.195 9.117 10.786 1.00 98.56 173 VAL A C 1
ATOM 1256 O O . VAL A 1 173 ? -8.518 8.307 10.150 1.00 98.56 173 VAL A O 1
ATOM 1259 N N . GLU A 1 174 ? -8.724 10.289 11.188 1.00 98.12 174 GLU A N 1
ATOM 1260 C CA . GLU A 1 174 ? -7.357 10.735 10.941 1.00 98.12 174 GLU A CA 1
ATOM 1261 C C . GLU A 1 174 ? -6.422 10.269 12.059 1.00 98.12 174 GLU A C 1
ATOM 1263 O O . GLU A 1 174 ? -6.779 10.287 13.238 1.00 98.12 174 GLU A O 1
ATOM 1268 N N . VAL A 1 175 ? -5.216 9.842 11.682 1.00 98.31 175 VAL A N 1
ATOM 1269 C CA . VAL A 1 175 ? -4.160 9.424 12.610 1.00 98.31 175 VAL A CA 1
ATOM 1270 C C . VAL A 1 175 ? -3.004 10.403 12.491 1.00 98.31 175 VAL A C 1
ATOM 1272 O O . VAL A 1 175 ? -2.245 10.343 11.529 1.00 98.31 175 VAL A O 1
ATOM 1275 N N . GLU A 1 176 ? -2.863 11.296 13.467 1.00 98.19 176 GLU A N 1
ATOM 1276 C CA . GLU A 1 176 ? -1.753 12.258 13.516 1.00 98.19 176 GLU A CA 1
ATOM 1277 C C . GLU A 1 176 ? -0.415 11.538 13.686 1.00 98.19 176 GLU A C 1
ATOM 1279 O O . GLU A 1 176 ? -0.228 10.860 14.693 1.00 98.19 176 GLU A O 1
ATOM 1284 N N . VAL A 1 177 ? 0.516 11.671 12.744 1.00 97.69 177 VAL A N 1
ATOM 1285 C CA . VAL A 1 177 ? 1.839 11.021 12.731 1.00 97.69 177 VAL A CA 1
ATOM 1286 C C . VAL A 1 177 ? 2.962 12.042 12.532 1.00 97.69 177 VAL A C 1
ATOM 1288 O O . VAL A 1 177 ? 2.792 13.058 11.853 1.00 97.69 177 VAL A O 1
ATOM 1291 N N . ASP A 1 178 ? 4.133 11.745 13.091 1.00 96.75 178 ASP A N 1
ATOM 1292 C CA . ASP A 1 178 ? 5.385 12.451 12.792 1.00 96.75 178 ASP A CA 1
ATOM 1293 C C . ASP A 1 178 ? 6.199 11.622 11.789 1.00 96.75 178 ASP A C 1
ATOM 1295 O O . ASP A 1 178 ? 7.196 10.987 12.122 1.00 96.75 178 ASP A O 1
ATOM 1299 N N . ASP A 1 179 ? 5.667 11.521 10.571 1.00 96.19 179 ASP A N 1
ATOM 1300 C CA . ASP A 1 179 ? 6.199 10.674 9.504 1.00 96.19 179 ASP A CA 1
ATOM 1301 C C . ASP A 1 179 ? 6.004 11.380 8.157 1.00 96.19 179 ASP A C 1
ATOM 1303 O O . ASP A 1 179 ? 4.933 11.312 7.557 1.00 96.19 179 ASP A O 1
ATOM 1307 N N . ASP A 1 180 ? 7.037 12.072 7.667 1.00 94.88 180 ASP A N 1
ATOM 1308 C CA . ASP A 1 180 ? 7.010 12.712 6.341 1.00 94.88 180 ASP A CA 1
ATOM 1309 C C . ASP A 1 180 ? 7.012 11.668 5.191 1.00 94.88 180 ASP A C 1
ATOM 1311 O O . ASP A 1 180 ? 6.690 11.989 4.039 1.00 94.88 180 ASP A O 1
ATOM 1315 N N . GLY A 1 181 ? 7.285 10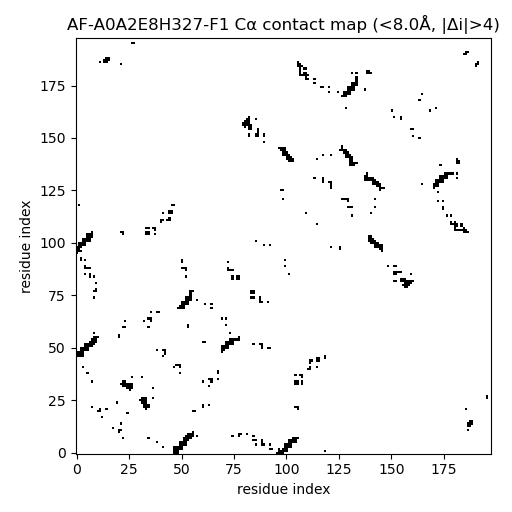.392 5.494 1.00 94.75 181 GLY A N 1
ATOM 1316 C CA . GLY A 1 181 ? 7.175 9.265 4.569 1.00 94.75 181 GLY A CA 1
ATOM 1317 C C . GLY A 1 181 ? 5.766 9.084 4.002 1.00 94.75 181 GLY A C 1
ATOM 1318 O O . GLY A 1 181 ? 5.624 8.626 2.869 1.00 94.75 181 GLY A O 1
ATOM 1319 N N . ILE A 1 182 ? 4.724 9.546 4.707 1.00 96.44 182 ILE A N 1
ATOM 1320 C CA . ILE A 1 182 ? 3.328 9.484 4.233 1.00 96.44 182 ILE A CA 1
ATOM 1321 C C . ILE A 1 182 ? 3.041 10.374 3.016 1.00 96.44 182 ILE A C 1
ATOM 1323 O O . ILE A 1 182 ? 1.961 10.278 2.425 1.00 96.44 182 ILE A O 1
ATOM 1327 N N . PHE A 1 183 ? 3.972 11.260 2.651 1.00 94.56 183 PHE A N 1
ATOM 1328 C CA . PHE A 1 183 ? 3.875 12.153 1.492 1.00 94.56 183 PHE A CA 1
ATOM 1329 C C . PHE A 1 183 ? 4.919 11.874 0.417 1.00 94.56 183 PHE A C 1
ATOM 1331 O O . PHE A 1 183 ? 4.908 12.545 -0.611 1.00 94.56 183 PHE A O 1
ATOM 1338 N N . THR A 1 184 ? 5.850 10.966 0.688 1.00 90.06 184 THR A N 1
ATOM 1339 C CA . THR A 1 184 ? 7.093 10.865 -0.065 1.00 90.06 184 THR A CA 1
ATOM 1340 C C . THR A 1 184 ? 7.036 9.670 -1.000 1.00 90.06 184 THR A C 1
ATOM 1342 O O . THR A 1 184 ? 7.156 8.527 -0.557 1.00 90.06 184 THR A O 1
ATOM 1345 N N . ASP A 1 185 ? 6.859 9.940 -2.290 1.00 88.50 185 ASP A N 1
ATOM 1346 C CA . ASP A 1 185 ? 6.926 8.963 -3.367 1.00 88.50 185 ASP A CA 1
ATOM 1347 C C . ASP A 1 185 ? 8.207 9.109 -4.203 1.00 88.50 185 ASP A C 1
ATOM 1349 O O . ASP A 1 185 ? 8.795 10.181 -4.350 1.00 88.50 185 ASP A O 1
ATOM 1353 N N . VAL A 1 186 ? 8.670 7.988 -4.756 1.00 86.25 186 VAL A N 1
ATOM 1354 C CA . VAL A 1 186 ? 9.791 7.952 -5.699 1.00 86.25 186 VAL A CA 1
ATOM 1355 C C . VAL A 1 186 ? 9.240 8.028 -7.122 1.00 86.25 186 VAL A C 1
ATOM 1357 O O . VAL A 1 186 ? 8.858 7.017 -7.727 1.00 86.25 186 VAL A O 1
ATOM 1360 N N . ASP A 1 187 ? 9.192 9.246 -7.656 1.00 81.62 187 ASP A N 1
ATOM 1361 C CA . ASP A 1 187 ? 8.651 9.541 -8.986 1.00 81.62 187 ASP A CA 1
ATOM 1362 C C . ASP A 1 187 ? 9.737 9.742 -10.052 1.00 81.62 187 ASP A C 1
ATOM 1364 O O . ASP A 1 187 ? 9.542 9.372 -11.216 1.00 81.62 187 ASP A O 1
ATOM 1368 N N . THR A 1 188 ? 10.887 10.295 -9.661 1.00 81.25 188 THR A N 1
ATOM 1369 C CA . THR A 1 188 ? 12.029 10.580 -10.541 1.00 81.25 188 THR A CA 1
ATOM 1370 C C . THR A 1 188 ? 13.337 9.998 -9.999 1.00 81.25 188 THR A C 1
ATOM 1372 O O . THR A 1 188 ? 13.455 9.678 -8.814 1.00 81.25 188 THR A O 1
ATOM 1375 N N . LEU A 1 189 ? 14.370 9.899 -10.851 1.00 80.50 189 LEU A N 1
ATOM 1376 C CA . LEU A 1 189 ? 15.716 9.492 -10.406 1.00 80.50 189 LEU A CA 1
ATOM 1377 C C . LEU A 1 189 ? 16.280 10.480 -9.381 1.00 80.50 189 LEU A C 1
ATOM 1379 O O . LEU A 1 189 ? 17.021 10.098 -8.479 1.00 80.50 189 LEU A O 1
ATOM 1383 N N . GLN A 1 190 ? 15.909 11.754 -9.502 1.00 81.44 190 GLN A N 1
ATOM 1384 C CA . GLN A 1 190 ? 16.313 12.770 -8.546 1.00 81.44 190 GLN A CA 1
ATOM 1385 C C . GLN A 1 190 ? 15.695 12.512 -7.167 1.00 81.44 190 GLN A C 1
ATOM 1387 O O . GLN A 1 190 ? 16.399 12.649 -6.168 1.00 81.44 190 GLN A O 1
ATOM 1392 N N . ASP A 1 191 ? 14.420 12.119 -7.105 1.00 82.50 191 ASP A N 1
ATOM 1393 C CA . ASP A 1 191 ? 13.757 11.766 -5.842 1.00 82.50 191 ASP A CA 1
ATOM 1394 C C . ASP A 1 191 ? 14.410 10.532 -5.227 1.00 82.50 191 ASP A C 1
ATOM 1396 O O . ASP A 1 191 ? 14.776 10.546 -4.054 1.00 82.50 191 ASP A O 1
ATOM 1400 N N . TYR A 1 192 ? 14.664 9.510 -6.049 1.00 84.75 192 TYR A N 1
ATOM 1401 C CA . TYR A 1 192 ? 15.371 8.303 -5.632 1.00 84.75 192 TYR A CA 1
ATOM 1402 C C . TYR A 1 192 ? 16.729 8.623 -4.989 1.00 84.75 192 TYR A C 1
ATOM 1404 O O . TYR A 1 192 ? 16.994 8.206 -3.865 1.00 84.75 192 TYR A O 1
ATOM 1412 N N . HIS A 1 193 ? 17.579 9.407 -5.661 1.00 83.31 193 HIS A N 1
ATOM 1413 C CA . HIS A 1 193 ? 18.903 9.743 -5.135 1.00 83.31 193 HIS A CA 1
ATOM 1414 C C . HIS A 1 193 ? 18.854 10.611 -3.877 1.00 83.31 193 HIS A C 1
ATOM 1416 O O . HIS A 1 193 ? 19.657 10.390 -2.974 1.00 83.31 193 HIS A O 1
ATOM 1422 N N . LYS A 1 194 ? 17.922 11.570 -3.796 1.00 83.12 194 LYS A N 1
ATOM 1423 C CA . LYS A 1 194 ? 17.742 12.401 -2.596 1.00 83.12 194 LYS A CA 1
ATOM 1424 C C . LYS A 1 194 ? 17.374 11.551 -1.385 1.00 83.12 194 LYS A C 1
ATOM 1426 O O . LYS A 1 194 ? 17.980 11.705 -0.334 1.00 83.12 194 LYS A O 1
ATOM 1431 N N . LEU A 1 195 ? 16.412 10.647 -1.552 1.00 82.50 195 LEU A N 1
ATOM 1432 C CA . LEU A 1 195 ? 15.891 9.835 -0.455 1.00 82.50 195 LEU A CA 1
ATOM 1433 C C . LEU A 1 195 ? 16.828 8.699 -0.041 1.00 82.50 195 LEU A C 1
ATOM 1435 O O . LEU A 1 195 ? 16.733 8.201 1.072 1.00 82.50 195 LEU A O 1
ATOM 1439 N N . ARG A 1 196 ? 17.752 8.285 -0.914 1.00 77.69 196 ARG A N 1
ATOM 1440 C CA . ARG A 1 196 ? 18.783 7.301 -0.558 1.00 77.69 196 ARG A CA 1
ATOM 1441 C C . ARG A 1 196 ? 19.938 7.891 0.260 1.00 77.69 196 ARG A C 1
ATOM 1443 O O . ARG A 1 196 ? 20.758 7.133 0.764 1.00 77.69 196 ARG A O 1
ATOM 1450 N N . GLN A 1 197 ? 20.060 9.218 0.299 1.00 65.50 197 GLN A N 1
ATOM 1451 C CA . GLN A 1 197 ? 21.135 9.939 0.992 1.00 65.50 197 GLN A CA 1
ATOM 1452 C C . GLN A 1 197 ? 20.688 10.553 2.328 1.00 65.50 197 GLN A C 1
ATOM 1454 O O . GLN A 1 197 ? 21.532 11.087 3.047 1.00 65.50 197 GLN A O 1
ATOM 1459 N N . SER A 1 198 ? 19.385 10.517 2.626 1.00 59.47 198 SER A N 1
ATOM 1460 C CA . SER A 1 198 ? 18.773 10.980 3.879 1.00 59.47 198 SER A CA 1
ATOM 1461 C C . SER A 1 198 ? 18.701 9.867 4.910 1.00 59.47 198 SER A C 1
ATOM 1463 O O . SER A 1 198 ? 19.010 10.153 6.085 1.00 59.47 198 SER A O 1
#

Nearest PDB str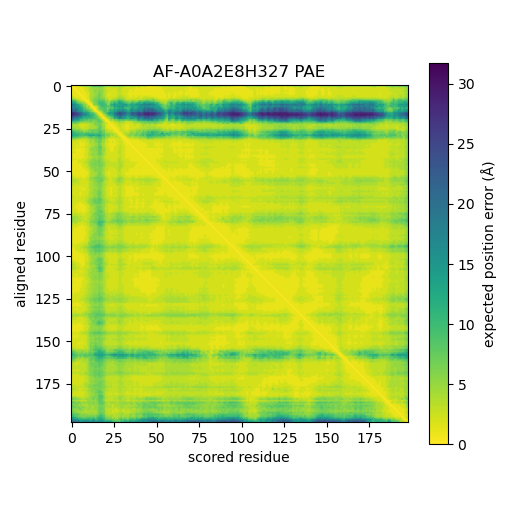uctures (foldseek):
  2wee-assembly2_B  TM=9.172E-01  e=1.142E-15  Mycobacterium tuberculosis H37Rv
  1w77-assembly1_A-2  TM=7.240E-01  e=1.863E-08  Arabidopsis thaliana
  4nan-assembly1_A-2  TM=7.222E-01  e=3.347E-08  Arabidopsis thaliana
  4nak-assembly1_A-2  TM=6.765E-01  e=2.417E-08  Arabidopsis thaliana
  4nai-assembly1_A-2  TM=6.752E-01  e=7.806E-08  Arabidopsis thaliana

Foldseek 3Di:
DEEEEEEQADDLVAADDDDDRQQQQQADPVRARLLCLLLVLCVVAPHPAYEYEHHVVQVVSCVSCVVVPHHYHYQPCPVQAPLSSLLRSLVVDDPPHFKYWYHYSQLSQFHNVNVNQQVVVCVVQSQAWEFEDEPNDTFDTIMHGPVCSVVSNPDGGHDDCVVVCVVVVVRYDYHYDPGPSRHQGDNYVVSVVVNRVD